Protein AF-D5GEI7-F1 (afdb_monomer)

Radius of gyration: 31.56 Å; Cα contacts (8 Å, |Δi|>4): 203; chains: 1; bounding box: 83×58×101 Å

InterPro domains:
  IPR019383 Golgin subfamily A member 7/ERF4 [PF10256] (78-194)
  IPR051371 Ras-specific palmitoyltransferase complex [PTHR13254] (18-196)

Organism: Tuber melanosporum (strain Mel28) (NCBI:txid656061)

Foldseek 3Di:
DDDDDDDDDDDDDDDDDDDDDDDDDDDDPPDDDDDDDPPDDPPPPPPPPPPLDPPDQQRFDFDPLDDPPDPSRVQKTKGWFAFDCVPPNVQWTATDLDDDPVCVQFDPSVRSNVLRVVLRVLRCVLRDPPPVQNVVVVVCCVVVVNPVCVVDPGPSSVSLVVNQVVLVVVQVVSLVVVGQWHWARCVVVVSRIIMIMRGPDSVCSVVVCCSRPPPDDDPDDDDD

Secondary structure (DSSP, 8-state):
-------------------------------PPP----TT-------S-----TTSTT--EE-TTS-TTSHHHHH-EEEEEPB-HHHHTTSS--B--PPPGGGTTTS-HHHHHHHHHHHHHHHHHHS-TT-HHHHHHHHHHHHTTTHHHHHS--HHHHHHHHHHHHHHHHHHHHHHTT-SEEEPPGGGGTTS-EEEEE-S-HHHHHHHHHHHH-SSPPS-PPP-

Structure (mmCIF, N/CA/C/O backbone):
data_AF-D5GEI7-F1
#
_entry.id   AF-D5GEI7-F1
#
loop_
_atom_site.group_PDB
_atom_site.id
_atom_site.type_symbol
_atom_site.label_atom_id
_atom_site.label_alt_id
_atom_site.label_comp_id
_atom_site.label_asym_id
_atom_site.label_entity_id
_atom_site.label_seq_id
_atom_site.pdbx_PDB_ins_code
_atom_site.Cartn_x
_atom_site.Cartn_y
_atom_site.Cartn_z
_atom_site.occupancy
_atom_site.B_iso_or_equiv
_atom_site.auth_seq_id
_atom_site.auth_comp_id
_atom_site.auth_asym_id
_atom_site.auth_atom_id
_atom_site.pdbx_PDB_model_num
ATOM 1 N N . MET A 1 1 ? -43.645 -33.932 -77.155 1.00 39.75 1 MET A N 1
ATOM 2 C CA . MET A 1 1 ? -44.011 -35.349 -76.915 1.00 39.75 1 MET A CA 1
ATOM 3 C C . MET A 1 1 ? -43.932 -35.639 -75.417 1.00 39.75 1 MET A C 1
ATOM 5 O O . MET A 1 1 ? -43.146 -34.977 -74.762 1.00 39.75 1 MET A O 1
ATOM 9 N N . ARG A 1 2 ? -44.775 -36.567 -74.926 1.00 41.19 2 ARG A N 1
ATOM 10 C CA . ARG A 1 2 ? -44.817 -37.278 -73.616 1.00 41.19 2 ARG A CA 1
ATOM 11 C C . ARG A 1 2 ? -43.874 -36.788 -72.487 1.00 41.19 2 ARG A C 1
ATOM 13 O O . ARG A 1 2 ? -42.670 -36.815 -72.674 1.00 41.19 2 ARG A O 1
ATOM 20 N N . SER A 1 3 ? -44.304 -36.307 -71.312 1.00 35.34 3 SER A N 1
ATOM 21 C CA . SER A 1 3 ? -45.327 -36.742 -70.322 1.00 35.34 3 SER A CA 1
ATOM 22 C C . SER A 1 3 ? -44.881 -37.823 -69.319 1.00 35.34 3 SER A C 1
ATOM 24 O O . SER A 1 3 ? -44.915 -39.002 -69.647 1.00 35.34 3 SER A O 1
ATOM 26 N N . HIS A 1 4 ? -44.599 -37.392 -68.084 1.00 41.25 4 HIS A N 1
ATOM 27 C CA . HIS A 1 4 ? -44.675 -38.088 -66.780 1.00 41.25 4 HIS A CA 1
ATOM 28 C C . HIS A 1 4 ? -44.554 -36.972 -65.708 1.00 41.25 4 HIS A C 1
ATOM 30 O O . HIS A 1 4 ? -43.807 -36.028 -65.941 1.00 41.25 4 HIS A O 1
ATOM 36 N N . ARG A 1 5 ? -45.259 -36.873 -64.567 1.00 42.25 5 ARG A N 1
ATOM 37 C CA . ARG A 1 5 ? -46.327 -37.644 -63.884 1.00 42.25 5 ARG A CA 1
ATOM 38 C C . ARG A 1 5 ? -46.022 -39.093 -63.463 1.00 42.25 5 ARG A C 1
ATOM 40 O O . ARG A 1 5 ? -45.634 -39.883 -64.308 1.00 42.25 5 ARG A O 1
ATOM 47 N N . ALA A 1 6 ? -46.344 -39.543 -62.242 1.00 41.56 6 ALA A N 1
ATOM 48 C CA . ALA A 1 6 ? -46.639 -38.885 -60.949 1.00 41.56 6 ALA A CA 1
ATOM 49 C C . ALA A 1 6 ? -46.806 -39.970 -59.848 1.00 41.56 6 ALA A C 1
ATOM 51 O O . ALA A 1 6 ? -47.121 -41.100 -60.187 1.00 41.56 6 ALA A O 1
ATOM 52 N N . ARG A 1 7 ? -46.712 -39.568 -58.564 1.00 40.78 7 ARG A N 1
ATOM 53 C CA . ARG A 1 7 ? -47.462 -40.070 -57.375 1.00 40.78 7 ARG A CA 1
ATOM 54 C C . ARG A 1 7 ? -47.676 -41.585 -57.142 1.00 40.78 7 ARG A C 1
ATOM 56 O O . ARG A 1 7 ? -48.446 -42.195 -57.860 1.00 40.78 7 ARG A O 1
ATOM 63 N N . HIS A 1 8 ? -47.244 -42.052 -55.965 1.00 40.31 8 HIS A N 1
ATOM 64 C CA . HIS A 1 8 ? -47.897 -42.970 -54.991 1.00 40.31 8 HIS A CA 1
ATOM 65 C C . HIS A 1 8 ? -47.054 -42.853 -53.689 1.00 40.31 8 HIS A C 1
ATOM 67 O O . HIS A 1 8 ? -45.849 -42.664 -53.822 1.00 40.31 8 HIS A O 1
ATOM 73 N N . GLN A 1 9 ? -47.492 -42.932 -52.423 1.00 40.28 9 GLN A N 1
ATOM 74 C CA . GLN A 1 9 ? -48.735 -42.668 -51.649 1.00 40.28 9 GLN A CA 1
ATOM 75 C C . GLN A 1 9 ? -48.234 -42.203 -50.241 1.00 40.28 9 GLN A C 1
ATOM 77 O O . GLN A 1 9 ? -47.096 -42.506 -49.902 1.00 40.28 9 GLN A O 1
ATOM 82 N N . ALA A 1 10 ? -48.864 -41.394 -49.375 1.00 32.78 10 ALA A N 1
ATOM 83 C CA . ALA A 1 10 ? -50.250 -41.035 -49.033 1.00 32.78 10 ALA A CA 1
ATOM 84 C C . ALA A 1 10 ? -51.060 -42.082 -48.217 1.00 32.78 10 ALA A C 1
ATOM 86 O O . ALA A 1 10 ? -51.604 -43.015 -48.799 1.00 32.78 10 ALA A O 1
ATOM 87 N N . LEU A 1 11 ? -51.231 -41.771 -46.912 1.00 33.81 11 LEU A N 1
ATOM 88 C CA . LEU A 1 11 ? -52.290 -42.178 -45.950 1.00 33.81 11 LEU A CA 1
ATOM 89 C C . LEU A 1 11 ? -52.220 -43.542 -45.214 1.00 33.81 11 LEU A C 1
ATOM 91 O O . LEU A 1 11 ? -52.608 -44.558 -45.772 1.00 33.81 11 LEU A O 1
ATOM 95 N N . GLN A 1 12 ? -51.905 -43.498 -43.905 1.00 38.53 12 GLN A N 1
ATOM 96 C CA . GLN A 1 12 ? -52.670 -44.064 -42.757 1.00 38.53 12 GLN A CA 1
ATOM 97 C C . GLN A 1 12 ? -51.952 -43.574 -41.463 1.00 38.53 12 GLN A C 1
ATOM 99 O O . GLN A 1 12 ? -50.766 -43.835 -41.309 1.00 38.53 12 GLN A O 1
ATOM 104 N N . GLN A 1 13 ? -52.435 -42.622 -40.652 1.00 30.91 13 GLN A N 1
ATOM 105 C CA . GLN A 1 13 ? -53.553 -42.633 -39.686 1.00 30.91 13 GLN A CA 1
ATOM 106 C C . GLN A 1 13 ? -53.485 -43.689 -38.563 1.00 30.91 13 GLN A C 1
ATOM 108 O O . GLN A 1 13 ? -53.578 -44.878 -38.836 1.00 30.91 13 GLN A O 1
ATOM 113 N N . GLY A 1 14 ? -53.493 -43.194 -37.312 1.00 28.52 14 GLY A N 1
ATOM 114 C CA . GLY A 1 14 ? -54.004 -43.878 -36.111 1.00 28.52 14 GLY A CA 1
ATOM 115 C C . GLY A 1 14 ? -52.995 -44.689 -35.287 1.00 28.52 14 GLY A C 1
ATOM 116 O O . GLY A 1 14 ? -52.558 -45.744 -35.725 1.00 28.52 14 GLY A O 1
ATOM 117 N N . GLN A 1 15 ? -52.669 -44.240 -34.065 1.00 32.50 15 GLN A N 1
ATOM 118 C CA . GLN A 1 15 ? -53.312 -44.710 -32.816 1.00 32.50 15 GLN A CA 1
ATOM 119 C C . GLN A 1 15 ? -52.491 -44.279 -31.573 1.00 32.50 15 GLN A C 1
ATOM 121 O O . GLN A 1 15 ? -51.315 -44.611 -31.457 1.00 32.50 15 GLN A O 1
ATOM 126 N N . GLN A 1 16 ? -53.107 -43.567 -30.619 1.00 34.66 16 GLN A N 1
ATOM 127 C CA . GLN A 1 16 ? -52.598 -43.480 -29.236 1.00 34.66 16 GLN A CA 1
ATOM 128 C C . GLN A 1 16 ? -53.000 -44.745 -28.461 1.00 34.66 16 GLN A C 1
ATOM 130 O O . GLN A 1 16 ? -54.036 -45.341 -28.760 1.00 34.66 16 GLN A O 1
ATOM 135 N N . PRO A 1 17 ? -52.251 -45.110 -27.413 1.00 42.50 17 PRO A N 1
ATOM 136 C CA . PRO A 1 17 ? -52.932 -45.192 -26.119 1.00 42.50 17 PRO A CA 1
ATOM 137 C C . PRO A 1 17 ? -52.178 -44.486 -24.980 1.00 42.50 17 PRO A C 1
ATOM 139 O O . PRO A 1 17 ? -51.065 -43.988 -25.138 1.00 42.50 17 PRO A O 1
ATOM 142 N N . GLU A 1 18 ? -52.860 -44.391 -23.843 1.00 34.41 18 GLU A N 1
ATOM 143 C CA . GLU A 1 18 ? -52.541 -43.520 -22.709 1.00 34.41 18 GLU A CA 1
ATOM 144 C C . GLU A 1 18 ? -51.579 -44.139 -21.677 1.00 34.41 18 GLU A C 1
ATOM 146 O O . GLU A 1 18 ? -51.376 -45.352 -21.642 1.00 34.41 18 GLU A O 1
ATOM 151 N N . GLY A 1 19 ? -51.111 -43.305 -20.737 1.00 32.34 19 GLY A N 1
ATOM 152 C CA . GLY A 1 19 ? -50.840 -43.752 -19.364 1.00 32.34 19 GLY A CA 1
ATOM 153 C 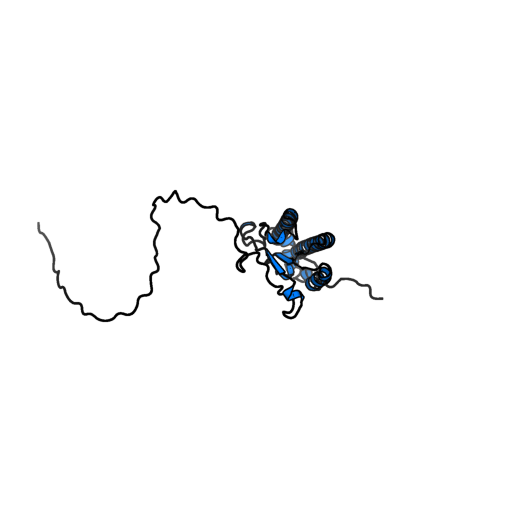C . GLY A 1 19 ? -49.480 -43.367 -18.776 1.00 32.34 19 GLY A C 1
ATOM 154 O O . GLY A 1 19 ? -48.503 -44.084 -18.958 1.00 32.34 19 GLY A O 1
ATOM 155 N N . GLY A 1 20 ? -49.443 -42.303 -17.960 1.00 31.67 20 GLY A N 1
ATOM 156 C CA . GLY A 1 20 ? -48.358 -42.088 -16.987 1.00 31.67 20 GLY A CA 1
ATOM 157 C C . GLY A 1 20 ? -47.873 -40.644 -16.822 1.00 31.67 20 GLY A C 1
ATOM 158 O O . GLY A 1 20 ? -46.926 -40.226 -17.479 1.00 31.67 20 GLY A O 1
ATOM 159 N N . MET A 1 21 ? -48.443 -39.901 -15.865 1.00 42.84 21 MET A N 1
ATOM 160 C CA . MET A 1 21 ? -47.738 -38.753 -15.269 1.00 42.84 21 MET A CA 1
ATOM 161 C C . MET A 1 21 ? -46.586 -39.257 -14.382 1.00 42.84 21 MET A C 1
ATOM 163 O O . MET A 1 21 ? -46.736 -40.281 -13.712 1.00 42.84 21 MET A O 1
ATOM 167 N N . PRO A 1 22 ? -45.490 -38.488 -14.262 1.00 46.88 22 PRO A N 1
ATOM 168 C CA . PRO A 1 22 ? -45.379 -37.732 -13.013 1.00 46.88 22 PRO A CA 1
ATOM 169 C C . PRO A 1 22 ? -44.850 -36.290 -13.144 1.00 46.88 22 PRO A C 1
ATOM 171 O O . PRO A 1 22 ? -43.839 -36.018 -13.779 1.00 46.88 22 PRO A O 1
ATOM 174 N N . ARG A 1 23 ? -45.508 -35.404 -12.385 1.00 41.06 23 ARG A N 1
ATOM 175 C CA . ARG A 1 23 ? -44.958 -34.245 -11.648 1.00 41.06 23 ARG A CA 1
ATOM 176 C C . ARG A 1 23 ? -44.019 -33.268 -12.382 1.00 41.06 23 ARG A C 1
ATOM 178 O O . ARG A 1 23 ? -42.799 -33.364 -12.343 1.00 41.06 23 ARG A O 1
ATOM 185 N N . SER A 1 24 ? -44.661 -32.205 -12.859 1.00 42.22 24 SER A N 1
ATOM 186 C CA . SER A 1 24 ? -44.190 -30.813 -12.917 1.00 42.22 24 SER A CA 1
ATOM 187 C C . SER A 1 24 ? -42.987 -30.418 -12.035 1.00 42.22 24 SER A C 1
ATOM 189 O O . SER A 1 24 ? -43.061 -30.493 -10.807 1.00 42.22 24 SER A O 1
ATOM 191 N N . VAL A 1 25 ? -41.989 -29.786 -12.662 1.00 48.59 25 VAL A N 1
ATOM 192 C CA . VAL A 1 25 ? -41.123 -28.758 -12.052 1.00 48.59 25 VAL A CA 1
ATOM 193 C C . VAL A 1 25 ? -41.094 -27.559 -13.017 1.00 48.59 25 VAL A C 1
ATOM 195 O O . VAL A 1 25 ? -40.854 -27.769 -14.209 1.00 48.59 25 VAL A O 1
ATOM 198 N N . PRO A 1 26 ? -41.391 -26.320 -12.580 1.00 44.31 26 PRO A N 1
ATOM 199 C CA . PRO A 1 26 ? -41.597 -25.215 -13.509 1.00 44.31 26 PRO A CA 1
ATOM 200 C C . PRO A 1 26 ? -40.289 -24.619 -14.060 1.00 44.31 26 PRO A C 1
ATOM 202 O O . PRO A 1 26 ? -39.530 -23.958 -13.362 1.00 44.31 26 PRO A O 1
ATOM 205 N N . ASN A 1 27 ? -40.133 -24.783 -15.373 1.00 36.56 27 ASN A N 1
ATOM 206 C CA . ASN A 1 27 ? -40.008 -23.675 -16.325 1.00 36.56 27 ASN A CA 1
ATOM 207 C C . ASN A 1 27 ? -38.776 -22.738 -16.229 1.00 36.56 27 ASN A C 1
ATOM 209 O O . ASN A 1 27 ? -38.804 -21.684 -15.594 1.00 36.56 27 ASN A O 1
ATOM 213 N N . ARG A 1 28 ? -37.739 -23.046 -17.025 1.00 41.47 28 ARG A N 1
ATOM 214 C CA . ARG A 1 28 ? -36.814 -22.025 -17.551 1.00 41.47 28 ARG A CA 1
ATOM 215 C C . ARG A 1 28 ? -37.539 -21.209 -18.628 1.00 41.47 28 ARG A C 1
ATOM 217 O O . ARG A 1 28 ? -37.548 -21.612 -19.790 1.00 41.47 28 ARG A O 1
ATOM 224 N N . HIS A 1 29 ? -38.061 -20.036 -18.277 1.00 41.41 29 HIS A N 1
ATOM 225 C CA . HIS A 1 29 ? -38.441 -19.053 -19.292 1.00 41.41 29 HIS A CA 1
ATOM 226 C C . HIS A 1 29 ? -37.195 -18.396 -19.895 1.00 41.41 29 HIS A C 1
ATOM 228 O O . HIS A 1 29 ? -36.718 -17.359 -19.441 1.00 41.41 29 HIS A O 1
ATOM 234 N N . SER A 1 30 ? -36.688 -18.998 -20.968 1.00 49.12 30 SER A N 1
ATOM 235 C CA . SER A 1 30 ? -35.980 -18.250 -22.002 1.00 49.12 30 SER A CA 1
ATOM 236 C C . SER A 1 30 ? -37.008 -17.389 -22.737 1.00 49.12 30 SER A C 1
ATOM 238 O O . SER A 1 30 ? -37.838 -17.914 -23.476 1.00 49.12 30 SER A O 1
ATOM 240 N N . GLY A 1 31 ? -36.973 -16.078 -22.517 1.00 36.47 31 GLY A N 1
ATOM 241 C CA . GLY A 1 31 ? -37.806 -15.108 -23.221 1.00 36.47 31 GLY A CA 1
ATOM 242 C C . GLY A 1 31 ? -37.007 -13.842 -23.486 1.00 36.47 31 GLY A C 1
ATOM 243 O O . GLY A 1 31 ? -36.503 -13.230 -22.547 1.00 36.47 31 GLY A O 1
ATOM 244 N N . LEU A 1 32 ? -36.878 -13.460 -24.758 1.00 44.09 32 LEU A N 1
ATOM 245 C CA . LEU A 1 32 ? -36.462 -12.102 -25.099 1.00 44.09 32 LEU A CA 1
ATOM 246 C C . LEU A 1 32 ? -37.582 -11.149 -24.648 1.00 44.09 32 LEU A C 1
ATOM 248 O O . LEU A 1 32 ? -38.746 -11.448 -24.931 1.00 44.09 32 LEU A O 1
ATOM 252 N N . PRO A 1 33 ? -37.281 -10.013 -23.997 1.00 43.25 33 PRO A N 1
ATOM 253 C CA . PRO A 1 33 ? -38.282 -8.977 -23.813 1.00 43.25 33 PRO A CA 1
ATOM 254 C C . PRO A 1 33 ? -38.619 -8.370 -25.179 1.00 43.25 33 PRO A C 1
ATOM 256 O O . PRO A 1 33 ? -37.730 -8.022 -25.960 1.00 43.25 33 PRO A O 1
ATOM 259 N N . ALA A 1 34 ? -39.913 -8.266 -25.474 1.00 38.53 34 ALA A N 1
ATOM 260 C CA . ALA A 1 34 ? -40.387 -7.501 -26.615 1.00 38.53 34 ALA A CA 1
ATOM 261 C C . ALA A 1 34 ? -40.104 -6.008 -26.393 1.00 38.53 34 ALA A C 1
ATOM 263 O O . ALA A 1 34 ? -40.141 -5.525 -25.262 1.00 38.53 34 ALA A O 1
ATOM 264 N N . ILE A 1 35 ? -39.857 -5.278 -27.481 1.00 47.34 35 ILE A N 1
ATOM 265 C CA . ILE A 1 35 ? -39.828 -3.814 -27.456 1.00 47.34 35 ILE A CA 1
ATOM 266 C C . ILE A 1 35 ? -41.267 -3.348 -27.205 1.00 47.34 35 ILE A C 1
ATOM 268 O O . ILE A 1 35 ? -42.145 -3.600 -28.029 1.00 47.34 35 ILE A O 1
ATOM 272 N N . GLY A 1 36 ? -41.499 -2.725 -26.052 1.00 38.12 36 GLY A N 1
ATOM 273 C CA . GLY A 1 36 ? -42.793 -2.207 -25.620 1.00 38.12 36 GLY A CA 1
ATOM 274 C C . GLY A 1 36 ? -42.591 -1.166 -24.523 1.00 38.12 36 GLY A C 1
ATOM 275 O O . GLY A 1 36 ? -41.766 -1.354 -23.629 1.00 38.12 36 GLY A O 1
ATOM 276 N N . ASP A 1 37 ? -43.290 -0.046 -24.651 1.00 47.62 37 ASP A N 1
ATOM 277 C CA . ASP A 1 37 ? -43.003 1.193 -23.932 1.00 47.62 37 ASP A CA 1
ATOM 278 C C . ASP A 1 37 ? -43.500 1.153 -22.473 1.00 47.62 37 ASP A C 1
ATOM 280 O O . ASP A 1 37 ? -44.698 1.039 -22.228 1.00 47.62 37 ASP A O 1
ATOM 284 N N . GLU A 1 38 ? -42.594 1.305 -21.498 1.00 46.06 38 GLU A N 1
ATOM 285 C CA . GLU A 1 38 ? -42.928 1.439 -20.063 1.00 46.06 38 GLU A CA 1
ATOM 286 C C . GLU A 1 38 ? -42.263 2.689 -19.435 1.00 46.06 38 GLU A C 1
ATOM 288 O O . GLU A 1 38 ? -41.785 2.706 -18.298 1.00 46.06 38 GLU A O 1
ATOM 293 N N . GLU A 1 39 ? -42.241 3.778 -20.205 1.00 49.09 39 GLU A N 1
ATOM 294 C CA . GLU A 1 39 ? -41.809 5.114 -19.782 1.00 49.09 39 GLU A CA 1
ATOM 295 C C . GLU A 1 39 ? -42.907 5.788 -18.933 1.00 49.09 39 GLU A C 1
ATOM 297 O O . GLU A 1 39 ? -43.666 6.609 -19.444 1.00 49.09 39 GLU A O 1
ATOM 302 N N . SER A 1 40 ? -43.071 5.394 -17.659 1.00 46.62 40 SER A N 1
ATOM 303 C CA . SER A 1 40 ? -43.671 6.237 -16.586 1.00 46.62 40 SER A CA 1
ATOM 304 C C . SER A 1 40 ? -43.874 5.531 -15.232 1.00 46.62 40 SER A C 1
ATOM 306 O O . SER A 1 40 ? -44.891 5.716 -14.558 1.00 46.62 40 SER A O 1
ATOM 308 N N . ARG A 1 41 ? -42.876 4.793 -14.730 1.00 39.25 41 ARG A N 1
ATOM 309 C CA . ARG A 1 41 ? -42.790 4.567 -13.276 1.00 39.25 41 ARG A CA 1
ATOM 310 C C . ARG A 1 41 ? -41.909 5.655 -12.665 1.00 39.25 41 ARG A C 1
ATOM 312 O O . ARG A 1 41 ? -40.737 5.715 -13.034 1.00 39.25 41 ARG A O 1
ATOM 319 N N . PRO A 1 42 ? -42.401 6.478 -11.716 1.00 37.97 42 PRO A N 1
ATOM 320 C CA . PRO A 1 42 ? -41.521 7.315 -10.920 1.00 37.97 42 PRO A CA 1
ATOM 321 C C . PRO A 1 42 ? -40.503 6.403 -10.245 1.00 37.97 42 PRO A C 1
ATOM 323 O O . PRO A 1 42 ? -40.857 5.583 -9.392 1.00 37.97 42 PRO A O 1
ATOM 326 N N . GLN A 1 43 ? -39.243 6.515 -10.656 1.00 42.97 43 GLN A N 1
ATOM 327 C CA . GLN A 1 43 ? -38.144 5.943 -9.903 1.00 42.97 43 GLN A CA 1
ATOM 328 C C . GLN A 1 43 ? -38.057 6.761 -8.619 1.00 42.97 43 GLN A C 1
ATOM 330 O O . GLN A 1 43 ? -37.378 7.785 -8.569 1.00 42.97 43 GLN A O 1
ATOM 335 N N . THR A 1 44 ? -38.786 6.332 -7.583 1.00 38.09 44 THR A N 1
ATOM 336 C CA . THR A 1 44 ? -38.480 6.733 -6.212 1.00 38.09 44 THR A CA 1
ATOM 337 C C . THR A 1 44 ? -36.979 6.527 -6.062 1.00 38.09 44 THR A C 1
ATOM 339 O O . THR A 1 44 ? -36.540 5.386 -6.260 1.00 38.09 44 THR A O 1
ATOM 342 N N . PRO A 1 45 ? -36.182 7.578 -5.790 1.00 38.56 45 PRO A N 1
ATOM 343 C CA . PRO A 1 45 ? -34.754 7.407 -5.622 1.00 38.56 45 PRO A CA 1
ATOM 344 C C . PRO A 1 45 ? -34.599 6.436 -4.464 1.00 38.56 45 PRO A C 1
ATOM 346 O O . PRO A 1 45 ? -34.930 6.758 -3.323 1.00 38.56 45 PRO A O 1
ATOM 349 N N . THR A 1 46 ? -34.192 5.208 -4.786 1.00 39.81 46 THR A N 1
ATOM 350 C CA . THR A 1 46 ? -33.891 4.203 -3.778 1.00 39.81 46 THR A CA 1
ATOM 351 C C . THR A 1 46 ? -32.620 4.707 -3.137 1.00 39.81 46 THR A C 1
ATOM 353 O O . THR A 1 46 ? -31.527 4.544 -3.679 1.00 39.81 46 THR A O 1
ATOM 356 N N . SER A 1 47 ? -32.814 5.452 -2.050 1.00 41.44 47 SER A N 1
ATOM 357 C CA . SER A 1 47 ? -31.764 6.037 -1.241 1.00 41.44 47 SER A CA 1
ATOM 358 C C . SER A 1 47 ? -30.707 4.975 -0.997 1.00 41.44 47 SER A C 1
ATOM 360 O O . SER A 1 47 ? -31.047 3.835 -0.679 1.00 41.44 47 SER A O 1
ATOM 362 N N . ALA A 1 48 ? -29.435 5.348 -1.133 1.00 46.12 48 ALA A N 1
ATOM 363 C CA . ALA A 1 48 ? -28.290 4.448 -1.008 1.00 46.12 48 ALA A CA 1
ATOM 364 C C . ALA A 1 48 ? -28.060 3.922 0.428 1.00 46.12 48 ALA A C 1
ATOM 366 O O . ALA A 1 48 ? -26.958 3.525 0.787 1.00 46.12 48 ALA A O 1
ATOM 367 N N . THR A 1 49 ? -29.121 3.840 1.234 1.00 46.62 49 THR A N 1
ATOM 368 C CA . THR A 1 49 ? -29.230 3.030 2.444 1.00 46.62 49 THR A CA 1
ATOM 369 C C . THR A 1 49 ? -29.246 1.542 2.074 1.00 46.62 49 THR A C 1
ATOM 371 O O . THR A 1 49 ? -30.202 0.822 2.363 1.00 46.62 49 THR A O 1
ATOM 374 N N . SER A 1 50 ? -28.181 1.069 1.419 1.00 55.62 50 SER A N 1
ATOM 375 C CA . SER A 1 50 ? -27.832 -0.346 1.464 1.00 55.62 50 SER A CA 1
ATOM 376 C C . SER A 1 50 ? -27.575 -0.668 2.927 1.00 55.62 50 SER A C 1
ATOM 378 O O . SER A 1 50 ? -26.595 -0.193 3.502 1.00 55.62 50 SER A O 1
ATOM 380 N N . GLU A 1 51 ? -28.446 -1.472 3.535 1.00 61.16 51 GLU A N 1
ATOM 381 C CA . GLU A 1 51 ? -28.160 -2.059 4.840 1.00 61.16 51 GLU A CA 1
ATOM 382 C C . GLU A 1 51 ? -26.750 -2.664 4.817 1.00 61.16 51 GLU A C 1
ATOM 384 O O . GLU A 1 51 ? -26.354 -3.319 3.844 1.00 61.16 51 GLU A O 1
ATOM 389 N N . TRP A 1 52 ? -25.982 -2.428 5.883 1.00 66.50 52 TRP A N 1
ATOM 390 C CA . TRP A 1 52 ? -24.628 -2.958 6.048 1.00 66.50 52 TRP A CA 1
ATOM 391 C C . TRP A 1 52 ? -24.681 -4.477 6.284 1.00 66.50 52 TRP A C 1
ATOM 393 O O . TRP A 1 52 ? -24.509 -4.983 7.389 1.00 66.50 52 TRP A O 1
ATOM 403 N N . ASN A 1 53 ? -24.955 -5.210 5.210 1.00 75.25 53 ASN A N 1
ATOM 404 C CA . ASN A 1 53 ? -25.021 -6.661 5.125 1.00 75.25 53 ASN A CA 1
ATOM 405 C C . ASN A 1 53 ? -23.590 -7.247 5.063 1.00 75.25 53 ASN A C 1
ATOM 407 O O . ASN A 1 53 ? -22.738 -6.664 4.389 1.00 75.25 53 ASN A O 1
ATOM 411 N N . PRO A 1 54 ? -23.304 -8.413 5.678 1.00 77.50 54 PRO A N 1
ATOM 412 C CA . PRO A 1 54 ? -22.081 -9.196 5.454 1.00 77.50 54 PRO A CA 1
ATOM 413 C C . PRO A 1 54 ? -21.639 -9.398 3.991 1.00 77.50 54 PRO A C 1
ATOM 415 O O . PRO A 1 54 ? -20.463 -9.666 3.753 1.00 77.50 54 PRO A O 1
ATOM 418 N N . SER A 1 55 ? -22.551 -9.284 3.019 1.00 77.19 55 SER A N 1
ATOM 419 C CA . SER A 1 55 ? -22.262 -9.304 1.576 1.00 77.19 55 SER A CA 1
ATOM 420 C C . SER A 1 55 ? -21.677 -7.995 1.019 1.00 77.19 55 SER A C 1
ATOM 422 O O . SER A 1 55 ? -21.215 -7.983 -0.121 1.00 77.19 55 SER A O 1
ATOM 424 N N . HIS A 1 56 ? -21.697 -6.893 1.776 1.00 78.25 56 HIS A N 1
ATOM 425 C CA . HIS A 1 56 ? -21.154 -5.607 1.339 1.00 78.25 56 HIS A CA 1
ATOM 426 C C . HIS A 1 56 ? -19.616 -5.683 1.216 1.00 78.25 56 HIS A C 1
ATOM 428 O O . HIS A 1 56 ? -18.965 -6.140 2.159 1.00 78.25 56 HIS A O 1
ATOM 434 N N . PRO A 1 57 ? -18.992 -5.212 0.114 1.00 74.31 57 PRO A N 1
ATOM 435 C CA . PRO A 1 57 ? -17.553 -5.384 -0.118 1.00 74.31 57 PRO A CA 1
ATOM 436 C C . PRO A 1 57 ? -16.645 -4.846 0.994 1.00 74.31 57 PRO A C 1
ATOM 438 O O . PRO A 1 57 ? -15.583 -5.411 1.248 1.00 74.31 57 P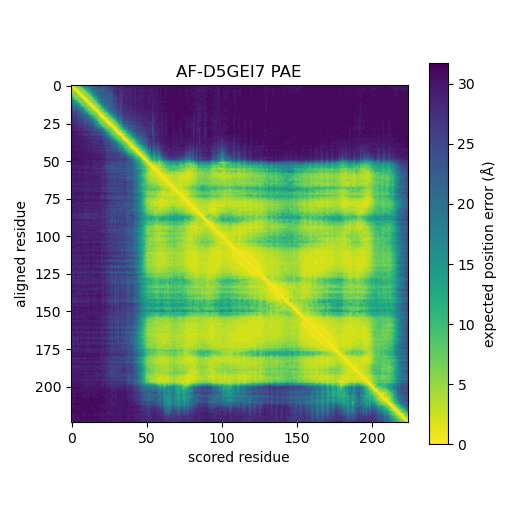RO A O 1
ATOM 441 N N . CYS A 1 58 ? -17.082 -3.778 1.666 1.00 78.62 58 CYS A N 1
ATOM 442 C CA . CYS A 1 58 ? -16.335 -3.116 2.733 1.00 78.62 58 CYS A CA 1
ATOM 443 C C . CYS A 1 58 ? -16.787 -3.539 4.146 1.00 78.62 58 CYS A C 1
ATOM 445 O O . CYS A 1 58 ? -16.395 -2.885 5.111 1.00 78.62 58 CYS A O 1
ATOM 447 N N . PHE A 1 59 ? -17.616 -4.587 4.294 1.00 86.12 59 PHE A N 1
ATOM 448 C CA . PHE A 1 59 ? -18.184 -5.016 5.583 1.00 86.12 59 PHE A CA 1
ATOM 449 C C . PHE A 1 59 ? -17.105 -5.226 6.676 1.00 86.12 59 PHE A C 1
ATOM 451 O O . PHE A 1 59 ? -16.057 -5.814 6.390 1.00 86.12 59 PHE A O 1
ATOM 458 N N . PRO A 1 60 ? -17.315 -4.801 7.943 1.00 86.69 60 PRO A N 1
ATOM 459 C CA . PRO A 1 60 ? -16.295 -4.904 8.981 1.00 86.69 60 PRO A CA 1
ATOM 460 C C . PRO A 1 60 ? -16.274 -6.328 9.543 1.00 86.69 60 PRO A C 1
ATOM 462 O O . PRO A 1 60 ? -17.045 -6.701 10.429 1.00 86.69 60 PRO A O 1
ATOM 465 N N . HIS A 1 61 ? -15.367 -7.152 9.032 1.00 87.50 61 HIS A N 1
ATOM 466 C CA . HIS A 1 61 ? -15.216 -8.533 9.483 1.00 87.50 61 HIS A CA 1
ATOM 467 C C . HIS A 1 61 ? -14.482 -8.608 10.835 1.00 87.50 61 HIS A C 1
ATOM 469 O O . HIS A 1 61 ? -13.751 -7.692 11.217 1.00 87.50 61 HIS A O 1
ATOM 475 N N . ARG A 1 62 ? -14.625 -9.722 11.567 1.00 87.12 62 ARG A N 1
ATOM 476 C CA . ARG A 1 62 ? -13.777 -9.999 12.744 1.00 87.12 62 ARG A CA 1
ATOM 477 C C . ARG A 1 62 ? -12.316 -10.179 12.325 1.00 87.12 62 ARG A C 1
ATOM 479 O O . ARG A 1 62 ? -12.037 -10.624 11.210 1.00 87.12 62 ARG A O 1
ATOM 486 N N . ASN A 1 63 ? -11.390 -9.848 13.220 1.00 85.50 63 ASN A N 1
ATOM 487 C CA . ASN A 1 63 ? -9.955 -9.934 12.958 1.00 85.50 63 ASN A CA 1
ATOM 488 C C . ASN A 1 63 ? -9.489 -11.404 12.812 1.00 85.50 63 ASN A C 1
ATOM 490 O O . ASN A 1 63 ? -9.530 -12.136 13.795 1.00 85.50 63 ASN A O 1
ATOM 494 N N . PRO A 1 64 ? -9.019 -11.858 11.630 1.00 83.50 64 PRO A N 1
ATOM 495 C CA . PRO A 1 64 ? -8.594 -13.244 11.426 1.00 83.50 64 PRO A CA 1
ATOM 496 C C . PRO A 1 64 ? -7.157 -13.519 11.901 1.00 83.50 64 PRO A C 1
ATOM 498 O O . PRO A 1 64 ? -6.707 -14.657 11.836 1.00 83.50 64 PRO A O 1
ATOM 501 N N . TYR A 1 65 ? -6.410 -12.492 12.320 1.00 80.31 65 TYR A N 1
ATOM 502 C CA . TYR A 1 65 ? -4.994 -12.603 12.689 1.00 80.31 65 TYR A CA 1
ATOM 503 C C . TYR A 1 65 ? -4.761 -12.817 14.190 1.00 80.31 65 TYR A C 1
ATOM 505 O O . TYR A 1 65 ? -3.612 -12.860 14.623 1.00 80.31 65 TYR A O 1
ATOM 513 N N . VAL A 1 66 ? -5.831 -12.919 14.979 1.00 81.88 66 VAL A N 1
ATOM 514 C CA . VAL A 1 66 ? -5.791 -13.117 16.432 1.00 81.88 66 VAL A CA 1
ATOM 515 C C . VAL A 1 66 ? -6.604 -14.361 16.813 1.00 81.88 66 VAL A C 1
ATOM 517 O O . VAL A 1 66 ? -7.613 -14.639 16.160 1.00 81.88 66 VAL A O 1
ATOM 520 N N . PRO A 1 67 ? -6.203 -15.117 17.852 1.00 84.31 67 PRO A N 1
ATOM 521 C CA . PRO A 1 67 ? -6.972 -16.259 18.342 1.00 84.31 67 PRO A CA 1
ATOM 522 C C . PRO A 1 67 ? -8.410 -15.884 18.721 1.00 84.31 67 PRO A C 1
ATOM 524 O O . PRO A 1 67 ? -8.651 -14.809 19.274 1.00 84.31 67 PRO A O 1
ATOM 527 N N . THR A 1 68 ? -9.363 -16.783 18.471 1.00 86.12 68 THR A N 1
ATOM 528 C CA . THR A 1 68 ? -10.804 -16.554 18.700 1.00 86.12 68 THR A CA 1
ATOM 529 C C . THR A 1 68 ? -11.177 -16.326 20.165 1.00 86.12 68 THR A C 1
ATOM 531 O O . THR A 1 68 ? -12.205 -15.718 20.438 1.00 86.12 68 THR A O 1
ATOM 534 N N . ASN A 1 69 ? -10.341 -16.783 21.100 1.00 84.75 69 ASN A N 1
ATOM 535 C CA . ASN A 1 69 ? -10.470 -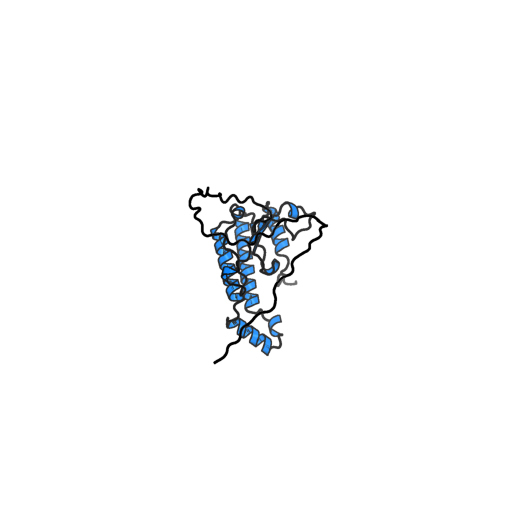16.573 22.544 1.00 84.75 69 ASN A CA 1
ATOM 536 C C . ASN A 1 69 ? -9.805 -15.275 23.046 1.00 84.75 69 ASN A C 1
ATOM 538 O O . ASN A 1 69 ? -9.787 -15.031 24.251 1.00 84.75 69 ASN A O 1
ATOM 542 N N . SER A 1 70 ? -9.213 -14.463 22.165 1.00 82.94 70 SER A N 1
ATOM 543 C CA . SER A 1 70 ? -8.571 -13.205 22.556 1.00 82.94 70 SER A CA 1
ATOM 544 C C . SER A 1 70 ? -9.575 -12.042 22.592 1.00 82.94 70 SER A C 1
ATOM 546 O O . SER A 1 70 ? -10.418 -11.938 21.698 1.00 82.94 70 SER A O 1
ATOM 548 N N . PRO A 1 71 ? -9.453 -11.083 23.532 1.00 82.06 71 PRO A N 1
ATOM 549 C CA . PRO A 1 71 ? -10.315 -9.895 23.553 1.00 82.06 71 PRO A CA 1
ATOM 550 C C . PRO A 1 71 ? -10.141 -9.019 22.298 1.00 82.06 71 PRO A C 1
ATOM 552 O O . PRO A 1 71 ? -11.028 -8.242 21.940 1.00 82.06 71 PRO A O 1
ATOM 555 N N . LEU A 1 72 ? -9.019 -9.165 21.582 1.00 77.19 72 LEU A N 1
ATOM 556 C CA . LEU A 1 72 ? -8.765 -8.497 20.304 1.00 77.19 72 LEU A CA 1
ATOM 557 C C . LEU A 1 72 ? -9.678 -9.010 19.180 1.00 77.19 72 LEU A C 1
ATOM 559 O O . LEU A 1 72 ? -10.011 -8.241 18.280 1.00 77.19 72 LEU A O 1
ATOM 563 N N . TYR A 1 73 ? -10.113 -10.272 19.236 1.00 81.12 73 TYR A N 1
ATOM 564 C CA . TYR A 1 73 ? -11.002 -10.876 18.239 1.00 81.12 73 TYR A CA 1
ATOM 565 C C . TYR A 1 73 ? -12.405 -10.252 18.254 1.00 81.12 73 TYR A C 1
ATOM 567 O O . TYR A 1 73 ? -13.008 -10.019 17.203 1.00 81.12 73 TYR A O 1
ATOM 575 N N . GLU A 1 74 ? -12.909 -9.944 19.450 1.00 82.25 74 GLU A N 1
ATOM 576 C CA . GLU A 1 74 ? -14.231 -9.345 19.646 1.00 82.25 74 GLU A CA 1
ATOM 577 C C . GLU A 1 74 ? -14.229 -7.829 19.454 1.00 82.25 74 GLU A C 1
ATOM 579 O O . GLU A 1 74 ? -15.183 -7.289 18.889 1.00 82.25 74 GLU A O 1
ATOM 584 N N . SER A 1 75 ? -13.155 -7.150 19.862 1.00 82.00 75 SER A N 1
ATOM 585 C CA . SER A 1 75 ? -13.034 -5.686 19.812 1.00 82.00 75 SER A CA 1
ATOM 586 C C . SER A 1 75 ? -12.577 -5.143 18.454 1.00 82.00 75 SER A C 1
ATOM 588 O O . SER A 1 75 ? -13.058 -4.098 18.028 1.00 82.00 75 SER A O 1
ATOM 590 N N . THR A 1 76 ? -11.688 -5.843 17.741 1.00 86.12 76 THR A N 1
ATOM 591 C CA . THR A 1 76 ? -11.107 -5.345 16.482 1.00 86.12 76 THR A CA 1
ATOM 592 C C . THR A 1 76 ? -11.993 -5.686 15.283 1.00 86.12 76 THR A C 1
ATOM 594 O O . THR A 1 76 ? -12.477 -6.817 15.152 1.00 86.12 76 THR A O 1
ATOM 597 N N . ARG A 1 77 ? -12.177 -4.743 14.352 1.00 87.50 77 ARG A N 1
ATOM 598 C CA . ARG A 1 77 ? -12.807 -5.005 13.042 1.00 87.50 77 ARG A CA 1
ATOM 599 C C . ARG A 1 77 ? -11.816 -4.816 11.902 1.00 87.50 77 ARG A C 1
ATOM 601 O O . ARG A 1 77 ? -10.854 -4.069 12.029 1.00 87.50 77 ARG A O 1
ATOM 608 N N . VAL A 1 78 ? -12.045 -5.526 10.800 1.00 88.62 78 VAL A N 1
ATOM 609 C CA . VAL A 1 78 ? -11.221 -5.482 9.589 1.00 88.62 78 VAL A CA 1
ATOM 610 C C . VAL A 1 78 ? -12.087 -5.105 8.403 1.00 88.62 78 VAL A C 1
ATOM 612 O O . VAL A 1 78 ? -12.910 -5.909 7.962 1.00 88.62 78 VAL A O 1
ATOM 615 N N . ILE A 1 79 ? -11.855 -3.915 7.862 1.00 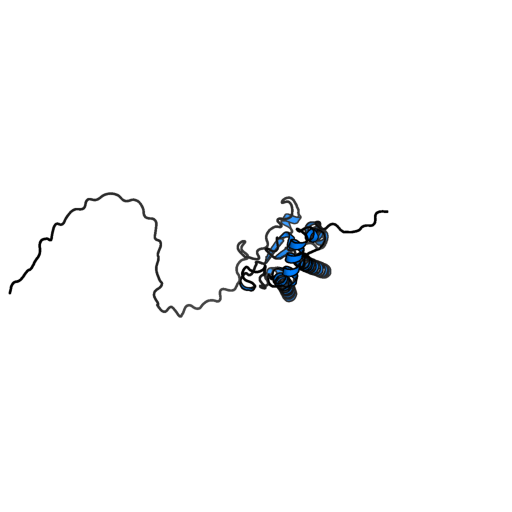90.00 79 ILE A N 1
ATOM 616 C CA . ILE A 1 79 ? -12.434 -3.482 6.589 1.00 90.00 79 ILE A CA 1
ATOM 617 C C . ILE A 1 79 ? -11.466 -3.865 5.471 1.00 90.00 79 ILE A C 1
ATOM 619 O O . ILE A 1 79 ? -10.244 -3.782 5.629 1.00 90.00 79 ILE A O 1
ATOM 623 N N . ARG A 1 80 ? -12.011 -4.321 4.343 1.00 90.31 80 ARG A N 1
ATOM 624 C CA . ARG A 1 80 ? -11.258 -4.714 3.149 1.00 90.31 80 ARG A CA 1
ATOM 625 C C . ARG A 1 80 ? -11.619 -3.762 2.016 1.00 90.31 80 ARG A C 1
ATOM 627 O O . ARG A 1 80 ? -12.797 -3.582 1.739 1.00 90.31 80 ARG A O 1
ATOM 634 N N . ILE A 1 81 ? -10.616 -3.187 1.361 1.00 90.88 81 ILE A N 1
ATOM 635 C CA . ILE A 1 81 ? -10.805 -2.462 0.103 1.00 90.88 81 ILE A CA 1
ATOM 636 C C . ILE A 1 81 ? -10.484 -3.429 -1.026 1.00 90.88 81 ILE A C 1
ATOM 638 O O . ILE A 1 81 ? -9.416 -4.049 -1.049 1.00 90.88 81 ILE A O 1
ATOM 642 N N . GLN A 1 82 ? -11.427 -3.583 -1.945 1.00 86.69 82 GLN A N 1
ATOM 643 C CA . GLN A 1 82 ? -11.294 -4.525 -3.046 1.00 86.69 82 GLN A CA 1
ATOM 644 C C . GLN A 1 82 ? -10.319 -4.012 -4.110 1.00 86.69 82 GLN A C 1
ATOM 646 O O . GLN A 1 82 ? -10.094 -2.805 -4.260 1.00 86.69 82 GLN A O 1
ATOM 651 N N . ARG A 1 83 ? -9.752 -4.953 -4.871 1.00 89.31 83 ARG A N 1
ATOM 652 C CA . ARG A 1 83 ? -9.077 -4.622 -6.124 1.00 89.31 83 ARG A CA 1
ATOM 653 C C . ARG A 1 83 ? -10.066 -4.044 -7.128 1.00 89.31 83 ARG A C 1
ATOM 655 O O . ARG A 1 83 ? -11.228 -4.445 -7.162 1.00 89.31 83 ARG A O 1
ATOM 662 N N . ASP A 1 84 ? -9.556 -3.151 -7.959 1.00 88.62 84 ASP A N 1
ATOM 663 C CA . ASP A 1 84 ? -10.248 -2.611 -9.115 1.00 88.62 84 ASP A CA 1
ATOM 664 C C . ASP A 1 84 ? -9.470 -2.995 -10.378 1.00 88.62 84 ASP A C 1
ATOM 666 O O . ASP A 1 84 ? -8.429 -2.421 -10.702 1.00 88.62 84 ASP A O 1
ATOM 670 N N . PHE A 1 85 ? -9.977 -4.014 -11.070 1.00 84.38 85 PHE A N 1
ATOM 671 C CA . PHE A 1 85 ? -9.385 -4.533 -12.302 1.00 84.38 85 PHE A CA 1
ATOM 672 C C . PHE A 1 85 ? -9.599 -3.596 -13.502 1.00 84.38 85 PHE A C 1
ATOM 674 O O . PHE A 1 85 ? -8.973 -3.796 -14.537 1.00 84.38 85 PHE A O 1
ATOM 681 N N . MET A 1 86 ? -10.437 -2.558 -13.394 1.00 85.56 86 MET A N 1
ATOM 682 C CA . MET A 1 86 ? -10.651 -1.608 -14.493 1.00 85.56 86 MET A CA 1
ATOM 683 C C . MET A 1 86 ? -9.522 -0.579 -14.610 1.00 85.56 86 MET A C 1
ATOM 685 O O . MET A 1 86 ? -9.354 0.009 -15.674 1.00 85.56 86 MET A O 1
ATOM 689 N N . ILE A 1 87 ? -8.738 -0.366 -13.544 1.00 79.81 87 ILE A N 1
ATOM 690 C CA . ILE A 1 87 ? -7.663 0.639 -13.524 1.00 79.81 87 ILE A CA 1
ATOM 691 C C . ILE A 1 87 ? -6.444 0.161 -14.328 1.00 79.81 87 ILE A C 1
ATOM 693 O O . ILE A 1 87 ? -5.973 0.878 -15.205 1.00 79.81 87 ILE A O 1
ATOM 697 N N . ASN A 1 88 ? -5.954 -1.053 -14.046 1.00 75.44 88 ASN A N 1
ATOM 698 C CA . ASN A 1 88 ? -4.724 -1.608 -14.637 1.00 75.44 88 ASN A CA 1
ATOM 699 C C . ASN A 1 88 ? -4.931 -2.977 -15.326 1.00 75.44 88 ASN A C 1
ATOM 701 O O . ASN A 1 88 ? -3.955 -3.654 -15.662 1.00 75.44 88 ASN A O 1
ATOM 705 N N . GLY A 1 89 ? -6.177 -3.423 -15.520 1.00 80.50 89 GLY A N 1
ATOM 706 C CA . GLY A 1 89 ? -6.465 -4.774 -16.003 1.00 80.50 89 GLY A CA 1
ATOM 707 C C . GLY A 1 89 ? -5.983 -5.842 -15.016 1.00 80.50 89 GLY A C 1
ATOM 708 O O . GLY A 1 89 ? -6.085 -5.685 -13.800 1.00 80.50 89 GLY A O 1
ATOM 709 N N . ASP A 1 90 ? -5.406 -6.911 -15.563 1.00 79.88 90 ASP A N 1
ATOM 710 C CA . ASP A 1 90 ? -4.710 -7.965 -14.808 1.00 79.88 90 ASP A CA 1
ATOM 711 C C . ASP A 1 90 ? -3.181 -7.731 -14.732 1.00 79.88 90 ASP A C 1
ATOM 713 O O . ASP A 1 90 ? -2.440 -8.547 -14.194 1.00 79.88 90 ASP A O 1
ATOM 717 N N . LEU A 1 91 ? -2.677 -6.610 -15.273 1.00 81.00 91 LEU A N 1
ATOM 718 C CA . LEU A 1 91 ? -1.232 -6.361 -15.398 1.00 81.00 91 LEU A CA 1
ATOM 719 C C . LEU A 1 91 ? -0.564 -6.001 -14.066 1.00 81.00 91 LEU A C 1
ATOM 721 O O . LEU A 1 91 ? 0.607 -6.307 -13.857 1.00 81.00 91 LEU A O 1
ATOM 725 N N . SER A 1 92 ? -1.278 -5.326 -13.162 1.00 85.38 92 SER A N 1
ATOM 726 C CA . SER A 1 92 ? -0.750 -4.989 -11.837 1.00 85.38 92 SER A CA 1
ATOM 727 C C . SER A 1 92 ? -1.856 -4.840 -10.787 1.00 85.38 92 SER A C 1
ATOM 729 O O . SER A 1 92 ? -2.992 -4.500 -11.128 1.00 85.38 92 SER A O 1
ATOM 731 N N . PRO A 1 93 ? -1.554 -5.059 -9.492 1.00 86.81 93 PRO A N 1
ATOM 732 C CA . PRO A 1 93 ? -2.515 -4.836 -8.418 1.00 86.81 93 PRO A CA 1
ATOM 733 C C . PRO A 1 93 ? -2.917 -3.357 -8.328 1.00 86.81 93 PRO A C 1
ATOM 735 O O . PRO A 1 93 ? -2.086 -2.504 -8.020 1.00 86.81 93 PRO A O 1
ATOM 738 N N . ALA A 1 94 ? -4.201 -3.072 -8.535 1.00 90.56 94 ALA A N 1
ATOM 739 C CA . ALA A 1 94 ? -4.808 -1.767 -8.296 1.00 90.56 94 ALA A CA 1
ATOM 740 C C . ALA A 1 94 ? -6.017 -1.911 -7.364 1.00 90.56 94 ALA A C 1
ATOM 742 O O . ALA A 1 94 ? -6.741 -2.906 -7.424 1.00 90.56 94 ALA A O 1
ATOM 743 N N . TYR A 1 95 ? -6.232 -0.927 -6.494 1.00 91.62 95 TYR A N 1
ATOM 744 C CA . TYR A 1 95 ? -7.316 -0.901 -5.511 1.00 91.62 95 TYR A CA 1
ATOM 745 C C . TYR A 1 95 ? -8.331 0.191 -5.824 1.00 91.62 95 TYR A C 1
ATOM 747 O O . TYR A 1 95 ? -7.971 1.252 -6.343 1.00 91.62 95 TYR A O 1
ATOM 755 N N . SER A 1 96 ? -9.591 -0.063 -5.471 1.00 89.12 96 SER A N 1
ATOM 756 C CA . SER A 1 96 ? -10.671 0.897 -5.679 1.00 89.12 96 SER A CA 1
ATOM 757 C C . SER A 1 96 ? -10.438 2.184 -4.885 1.00 89.12 96 SER A C 1
ATOM 759 O O . SER A 1 96 ? -10.124 2.150 -3.696 1.00 89.12 96 SER A O 1
ATOM 761 N N . ASN A 1 97 ? -10.643 3.323 -5.548 1.00 89.00 97 ASN A N 1
ATOM 762 C CA . ASN A 1 97 ? -10.608 4.648 -4.931 1.00 89.00 97 ASN A CA 1
ATOM 763 C C . ASN A 1 97 ? -11.975 5.058 -4.338 1.00 89.00 97 ASN A C 1
ATOM 765 O O . ASN A 1 97 ? -12.183 6.223 -4.009 1.00 89.00 97 ASN A O 1
ATOM 769 N N . THR A 1 98 ? -12.944 4.144 -4.248 1.00 88.00 98 THR A N 1
ATOM 770 C CA . THR A 1 98 ? -14.241 4.412 -3.614 1.00 88.00 98 THR A CA 1
ATOM 771 C C . THR A 1 98 ? -14.063 4.448 -2.100 1.00 88.00 98 THR A C 1
ATOM 773 O O . THR A 1 98 ? -13.676 3.446 -1.498 1.00 88.00 98 THR A O 1
ATOM 776 N N . PHE A 1 99 ? -14.335 5.600 -1.485 1.00 87.25 99 PHE A N 1
ATOM 777 C CA . PHE A 1 99 ? -14.257 5.756 -0.038 1.00 87.25 99 PHE A CA 1
ATOM 778 C C . PHE A 1 99 ? -15.460 5.078 0.641 1.00 87.25 99 PHE A C 1
ATOM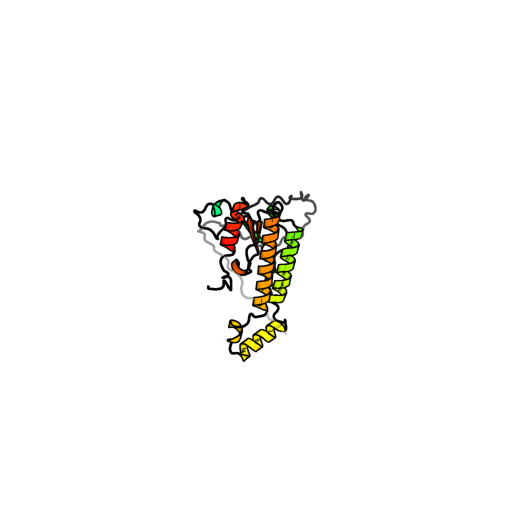 780 O O . PHE A 1 99 ? -16.598 5.367 0.275 1.00 87.25 99 PHE A O 1
ATOM 787 N N . PRO A 1 100 ? -15.249 4.162 1.602 1.00 86.31 100 PRO A N 1
ATOM 788 C CA . PRO A 1 100 ? -16.340 3.568 2.365 1.00 86.31 100 PRO A CA 1
ATOM 789 C C . PRO A 1 100 ? -16.713 4.445 3.570 1.00 86.31 100 PRO A C 1
ATOM 791 O O . PRO A 1 100 ? -15.894 4.656 4.459 1.00 86.31 100 PRO A O 1
ATOM 794 N N . GLU A 1 101 ? -17.976 4.863 3.650 1.00 85.06 101 GLU A N 1
ATOM 795 C CA . GLU A 1 101 ? -18.513 5.775 4.682 1.00 85.06 101 GLU A CA 1
ATOM 796 C C . GLU A 1 101 ? -18.171 5.364 6.129 1.00 85.06 101 GLU A C 1
ATOM 798 O O . GLU A 1 101 ? -17.873 6.202 6.971 1.00 85.06 101 GLU A O 1
ATOM 803 N N . ILE A 1 102 ? -18.096 4.063 6.429 1.00 83.69 102 ILE A N 1
ATOM 804 C CA . ILE A 1 102 ? -17.734 3.559 7.769 1.00 83.69 102 ILE A CA 1
ATOM 805 C C . ILE A 1 102 ? -16.309 3.928 8.235 1.00 83.69 102 ILE A C 1
ATOM 807 O O . ILE A 1 102 ? -15.982 3.751 9.409 1.00 83.69 102 ILE A O 1
ATOM 811 N N . LEU A 1 103 ? -15.439 4.388 7.329 1.00 85.94 103 LEU A N 1
ATOM 812 C CA . LEU A 1 103 ? -14.095 4.873 7.652 1.00 85.94 103 LEU A CA 1
ATOM 813 C C . LEU A 1 103 ? -14.053 6.380 7.956 1.00 85.94 103 LEU A C 1
ATOM 815 O O . LEU A 1 103 ? -13.057 6.821 8.524 1.00 85.94 103 LEU A O 1
ATOM 819 N N . GLU A 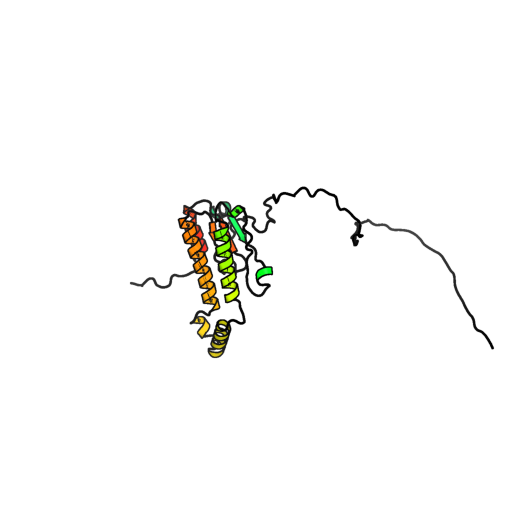1 104 ? -15.124 7.134 7.683 1.00 86.44 104 GLU A N 1
ATOM 820 C CA . GLU A 1 104 ? -15.244 8.579 7.948 1.00 86.44 104 GLU A CA 1
ATOM 821 C C . GLU A 1 104 ? -14.849 9.004 9.380 1.00 86.44 104 GLU A C 1
ATOM 823 O O . GLU A 1 104 ? -14.025 9.912 9.507 1.00 86.44 104 GLU A O 1
ATOM 828 N N . PRO A 1 105 ? -15.306 8.351 10.474 1.00 85.44 105 PRO A N 1
ATOM 829 C CA . PRO A 1 105 ? -14.918 8.754 11.832 1.00 85.44 105 PRO A CA 1
ATOM 830 C C . PRO A 1 105 ? -13.459 8.416 12.196 1.00 85.44 105 PRO A C 1
ATOM 832 O O . PRO A 1 105 ? -13.028 8.697 13.315 1.00 85.44 105 PRO A O 1
ATOM 835 N N . TYR A 1 106 ? -12.697 7.791 11.291 1.00 86.00 106 TYR A N 1
ATOM 836 C CA . TYR A 1 106 ? -11.342 7.303 11.553 1.00 86.00 106 TYR A CA 1
ATOM 837 C C . TYR A 1 106 ? -10.283 7.874 10.597 1.00 86.00 106 TYR A C 1
ATOM 839 O O . TYR A 1 106 ? -9.154 8.132 11.020 1.00 86.00 106 TYR A O 1
ATOM 847 N N . VAL A 1 107 ? -10.606 8.051 9.315 1.00 88.31 107 VAL A N 1
ATOM 848 C CA . VAL A 1 107 ? -9.684 8.502 8.263 1.00 88.31 107 VAL A CA 1
ATOM 849 C C . VAL A 1 107 ? -10.441 9.433 7.321 1.00 88.31 107 VAL A C 1
ATOM 851 O O . VAL A 1 107 ? -11.500 9.059 6.827 1.00 88.31 107 VAL A O 1
ATOM 854 N N . SER A 1 108 ? -9.893 10.618 7.029 1.00 90.88 108 SER A N 1
ATOM 855 C CA . SER A 1 108 ? -10.523 11.531 6.066 1.00 90.88 108 SER A CA 1
ATOM 856 C C . SER A 1 108 ? -10.479 10.968 4.642 1.00 90.88 108 SER A C 1
ATOM 858 O O . SER A 1 108 ? -9.552 10.236 4.266 1.00 90.88 108 SER A O 1
ATOM 860 N N . GLU A 1 109 ? -11.469 11.333 3.831 1.00 91.69 109 GLU A N 1
ATOM 861 C CA . GLU A 1 109 ? -11.583 10.863 2.452 1.00 91.69 109 GLU A CA 1
ATOM 862 C C . GLU A 1 109 ? -10.363 11.268 1.609 1.00 91.69 109 GLU A C 1
ATOM 864 O O . GLU A 1 109 ? -9.813 10.443 0.877 1.00 91.69 109 GLU A O 1
ATOM 869 N N . GLU A 1 110 ? -9.868 12.500 1.747 1.00 91.44 110 GLU A N 1
ATOM 870 C CA . GLU A 1 110 ? -8.704 12.996 1.002 1.00 91.44 110 GLU A CA 1
ATOM 871 C C . GLU A 1 110 ? -7.455 12.182 1.333 1.00 91.44 110 GLU A C 1
ATOM 873 O O . GLU A 1 110 ? -6.692 11.816 0.435 1.00 91.44 110 GLU A O 1
ATOM 878 N N . ARG A 1 111 ? -7.264 11.850 2.618 1.00 90.75 111 ARG A N 1
ATOM 879 C CA . ARG A 1 111 ? -6.146 11.025 3.080 1.00 90.75 111 ARG A CA 1
ATOM 880 C C . ARG A 1 111 ? -6.239 9.613 2.512 1.00 90.75 111 ARG A C 1
ATOM 882 O O . ARG A 1 111 ? -5.245 9.107 1.993 1.00 90.75 111 ARG A O 1
ATOM 889 N N . PHE A 1 112 ? -7.419 8.994 2.562 1.00 92.56 112 PHE A N 1
ATOM 890 C CA . PHE A 1 112 ? -7.654 7.684 1.954 1.00 92.56 112 PHE A CA 1
ATOM 891 C C . PHE A 1 112 ? -7.328 7.700 0.454 1.00 92.56 112 PHE A C 1
ATOM 893 O O . PHE A 1 112 ? -6.518 6.894 -0.009 1.00 92.56 112 PHE A O 1
ATOM 900 N N . ARG A 1 113 ? -7.898 8.653 -0.294 1.00 93.06 113 ARG A N 1
ATOM 901 C CA . ARG A 1 113 ? -7.698 8.782 -1.745 1.00 93.06 113 ARG A CA 1
ATOM 902 C C . ARG A 1 113 ? -6.231 9.017 -2.101 1.00 93.06 113 ARG A C 1
ATOM 904 O O . ARG A 1 113 ? -5.729 8.411 -3.045 1.00 93.06 113 ARG A O 1
ATOM 911 N N . MET A 1 114 ? -5.529 9.851 -1.332 1.00 94.38 114 MET A N 1
ATOM 912 C CA . MET A 1 114 ? -4.097 10.121 -1.498 1.00 94.38 114 MET A CA 1
ATOM 913 C C . MET A 1 114 ? -3.252 8.854 -1.298 1.00 94.38 114 MET A C 1
ATOM 915 O O . MET A 1 114 ? -2.417 8.538 -2.150 1.00 94.38 114 MET A O 1
ATOM 919 N N . VAL A 1 115 ? -3.516 8.083 -0.237 1.00 93.38 115 VAL A N 1
ATOM 920 C CA . VAL A 1 115 ? -2.802 6.827 0.037 1.00 93.38 115 VAL A CA 1
ATOM 921 C C . VAL A 1 115 ? -3.071 5.784 -1.048 1.00 93.38 115 VAL A C 1
ATOM 923 O O . VAL A 1 115 ? -2.120 5.213 -1.583 1.00 93.38 115 VAL A O 1
ATOM 926 N N . ILE A 1 116 ? -4.332 5.563 -1.434 1.00 92.94 116 ILE A N 1
ATOM 927 C CA . ILE A 1 116 ? -4.684 4.602 -2.493 1.00 92.94 116 ILE A CA 1
ATOM 928 C C . ILE A 1 116 ? -4.074 5.012 -3.842 1.00 92.94 116 ILE A C 1
ATOM 930 O O . ILE A 1 116 ? -3.514 4.164 -4.538 1.00 92.94 116 ILE A O 1
ATOM 934 N N . ALA A 1 117 ? -4.094 6.301 -4.195 1.00 93.38 117 ALA A N 1
ATOM 935 C CA . ALA A 1 117 ? -3.470 6.797 -5.421 1.00 93.38 117 ALA A CA 1
ATOM 936 C C . ALA A 1 117 ? -1.944 6.590 -5.434 1.00 93.38 117 ALA A C 1
ATOM 938 O O . ALA A 1 117 ? -1.395 6.177 -6.458 1.00 93.38 117 ALA A O 1
ATOM 939 N N . TYR A 1 118 ? -1.254 6.827 -4.311 1.00 94.19 118 TYR A N 1
ATOM 940 C CA . TYR A 1 118 ? 0.182 6.557 -4.189 1.00 94.19 118 TYR A CA 1
ATOM 941 C C . TYR A 1 118 ? 0.494 5.059 -4.320 1.00 94.19 118 TYR A C 1
ATOM 943 O O . TYR A 1 118 ? 1.352 4.671 -5.114 1.00 94.19 118 TYR A O 1
ATOM 951 N N . VAL A 1 119 ? -0.241 4.216 -3.589 1.00 93.31 119 VAL A N 1
ATOM 952 C CA . VAL A 1 119 ? -0.085 2.755 -3.603 1.00 93.31 119 VAL A CA 1
ATOM 953 C C . VAL A 1 119 ? -0.303 2.199 -5.014 1.00 93.31 119 VAL A C 1
ATOM 955 O O . VAL A 1 119 ? 0.569 1.502 -5.529 1.00 93.31 119 VAL A O 1
ATOM 958 N N . ASN A 1 120 ? -1.404 2.563 -5.681 1.00 93.00 120 ASN A N 1
ATOM 959 C CA . ASN A 1 120 ? -1.691 2.138 -7.055 1.00 93.00 120 ASN A CA 1
ATOM 960 C C . ASN A 1 120 ? -0.590 2.590 -8.035 1.00 93.00 120 ASN A C 1
ATOM 962 O O . ASN A 1 120 ? -0.184 1.823 -8.907 1.00 93.00 120 ASN A O 1
ATOM 966 N N . LYS A 1 121 ? -0.065 3.813 -7.875 1.00 92.38 121 LYS A N 1
ATOM 967 C CA . LYS A 1 121 ? 0.995 4.378 -8.726 1.00 92.38 121 LYS A CA 1
ATOM 968 C C . LYS A 1 121 ? 2.337 3.661 -8.574 1.00 92.38 121 LYS A C 1
ATOM 970 O O . LYS A 1 121 ? 3.018 3.448 -9.575 1.00 92.38 121 LYS A O 1
ATOM 975 N N . GLU A 1 122 ? 2.749 3.313 -7.357 1.00 91.88 122 GLU A N 1
ATOM 976 C CA . GLU A 1 122 ? 4.006 2.583 -7.150 1.00 91.88 122 GLU A CA 1
ATOM 977 C C . GLU A 1 122 ? 3.876 1.095 -7.505 1.00 91.88 122 GLU A C 1
ATOM 979 O O . GLU A 1 122 ? 4.817 0.538 -8.066 1.00 91.88 122 GLU A O 1
ATOM 984 N N . LEU A 1 123 ? 2.711 0.470 -7.288 1.00 90.62 123 LEU A N 1
ATOM 985 C CA . LEU A 1 123 ? 2.452 -0.903 -7.739 1.00 90.62 123 LEU A CA 1
ATOM 986 C C . LEU A 1 123 ? 2.438 -1.005 -9.271 1.00 90.62 123 LEU A C 1
ATOM 988 O O . LEU A 1 123 ? 3.094 -1.891 -9.813 1.00 90.62 123 LEU A O 1
ATOM 992 N N . ALA A 1 124 ? 1.806 -0.061 -9.977 1.00 90.31 124 ALA A N 1
ATOM 993 C CA . ALA A 1 124 ? 1.835 -0.014 -11.441 1.00 90.31 124 ALA A CA 1
ATOM 994 C C . ALA A 1 124 ? 3.272 0.015 -12.001 1.00 90.31 124 ALA A C 1
ATOM 996 O O . ALA A 1 124 ? 3.580 -0.709 -12.940 1.00 90.31 124 ALA A O 1
ATOM 997 N N . LYS A 1 125 ? 4.179 0.789 -11.385 1.00 89.38 125 LYS A N 1
ATOM 998 C CA . LYS A 1 125 ? 5.607 0.833 -11.766 1.00 89.38 125 LYS A CA 1
ATOM 999 C C . LYS A 1 125 ? 6.395 -0.410 -11.355 1.00 89.38 125 LYS A C 1
ATOM 1001 O O . LYS A 1 125 ? 7.376 -0.753 -12.008 1.00 89.38 125 LYS A O 1
ATOM 1006 N N . ALA A 1 126 ? 6.043 -1.024 -10.226 1.00 88.88 126 ALA A N 1
ATOM 1007 C CA . ALA A 1 126 ? 6.739 -2.197 -9.703 1.00 88.88 126 ALA A CA 1
ATOM 1008 C C . ALA A 1 126 ? 6.468 -3.450 -10.547 1.00 88.88 126 ALA A C 1
ATOM 1010 O O . ALA A 1 126 ? 7.340 -4.305 -10.641 1.00 88.88 126 ALA A O 1
ATOM 1011 N N . PHE A 1 127 ? 5.285 -3.537 -11.160 1.00 86.94 127 PHE A N 1
ATOM 1012 C CA . PHE A 1 127 ? 4.855 -4.667 -11.986 1.00 86.94 127 PHE A CA 1
ATOM 1013 C C . PHE A 1 127 ? 4.885 -4.381 -13.502 1.00 86.94 127 PHE A C 1
ATOM 1015 O O . PHE A 1 127 ? 4.421 -5.209 -14.278 1.00 86.94 127 PHE A O 1
ATOM 1022 N N . ASP A 1 128 ? 5.450 -3.251 -13.942 1.00 87.44 128 ASP A N 1
ATOM 1023 C CA . ASP A 1 128 ? 5.625 -2.936 -15.368 1.00 87.44 128 ASP A CA 1
ATOM 1024 C C . ASP A 1 128 ? 6.721 -3.825 -16.010 1.00 87.44 128 ASP A C 1
ATOM 1026 O O . ASP A 1 128 ? 7.903 -3.684 -15.665 1.00 87.44 128 ASP A O 1
ATOM 1030 N N . PRO A 1 129 ? 6.379 -4.721 -16.961 1.00 83.12 129 PRO A N 1
ATOM 1031 C CA . PRO A 1 129 ? 7.346 -5.598 -17.618 1.00 83.12 129 PRO A CA 1
ATOM 1032 C C . PRO A 1 129 ? 8.274 -4.858 -18.594 1.00 83.12 129 PRO A C 1
ATOM 1034 O O . PRO A 1 129 ? 9.318 -5.403 -18.949 1.00 83.12 129 PRO A O 1
ATOM 1037 N N . TRP A 1 130 ? 7.932 -3.642 -19.035 1.00 85.19 130 TRP A N 1
ATOM 1038 C CA . TRP A 1 130 ? 8.721 -2.867 -20.003 1.00 85.19 130 TRP A CA 1
ATOM 1039 C C . TRP A 1 130 ? 9.647 -1.836 -19.357 1.00 85.19 130 TRP A C 1
ATOM 1041 O O . TRP A 1 130 ? 10.401 -1.147 -20.045 1.00 85.19 130 TRP A O 1
ATOM 1051 N N . ASN A 1 131 ? 9.660 -1.766 -18.028 1.00 86.75 131 ASN A N 1
ATOM 1052 C CA . ASN A 1 131 ? 10.607 -0.952 -17.288 1.00 86.75 131 ASN A CA 1
ATOM 1053 C C . ASN A 1 131 ? 12.047 -1.479 -17.463 1.00 86.75 131 ASN A C 1
ATOM 1055 O O . ASN A 1 131 ? 12.362 -2.611 -17.088 1.00 86.75 131 ASN A O 1
ATOM 1059 N N . LEU A 1 132 ? 12.944 -0.621 -17.963 1.00 87.88 132 LEU A N 1
ATOM 1060 C CA . LEU A 1 132 ? 14.358 -0.935 -18.205 1.00 87.88 132 LEU A CA 1
ATOM 1061 C C . LEU A 1 132 ? 15.061 -1.521 -16.969 1.00 87.88 132 LEU A C 1
ATOM 1063 O O . LEU A 1 132 ? 15.880 -2.423 -17.103 1.00 87.88 132 LEU A O 1
ATOM 1067 N N . TRP A 1 133 ? 14.725 -1.050 -15.764 1.00 87.06 133 TRP A N 1
ATOM 1068 C CA . TRP A 1 133 ? 15.321 -1.564 -14.526 1.00 87.06 133 TRP A CA 1
ATOM 1069 C C . TRP A 1 133 ? 14.961 -3.026 -14.254 1.00 87.06 133 TRP A C 1
ATOM 1071 O O . TRP A 1 133 ? 15.811 -3.780 -13.799 1.00 87.06 133 TRP A O 1
ATOM 1081 N N . ASN A 1 134 ? 13.734 -3.436 -14.586 1.00 87.62 134 ASN A N 1
ATOM 1082 C CA . ASN A 1 134 ? 13.301 -4.824 -14.445 1.00 87.62 134 ASN A CA 1
ATOM 1083 C C . ASN A 1 134 ? 14.015 -5.730 -15.466 1.00 87.62 134 ASN A C 1
ATOM 1085 O O . ASN A 1 134 ? 14.453 -6.826 -15.132 1.00 87.62 134 ASN A O 1
ATOM 1089 N N . TRP A 1 135 ? 14.218 -5.235 -16.692 1.00 90.00 135 TRP A N 1
ATOM 1090 C CA . TRP A 1 135 ? 15.026 -5.919 -17.708 1.00 90.00 135 TRP A CA 1
ATOM 1091 C C . TRP A 1 135 ? 16.491 -6.080 -17.302 1.00 90.00 135 TRP A C 1
ATOM 1093 O O . TRP A 1 135 ? 17.059 -7.156 -17.485 1.00 90.00 135 TRP A O 1
ATOM 1103 N N . LEU A 1 136 ? 17.099 -5.038 -16.728 1.00 89.50 136 LEU A N 1
ATOM 1104 C CA . LEU A 1 136 ? 18.466 -5.109 -16.214 1.00 89.50 136 LEU A CA 1
ATOM 1105 C C . LEU A 1 136 ? 18.580 -6.122 -15.071 1.00 89.50 136 LEU A C 1
ATOM 1107 O O . LEU A 1 136 ? 19.490 -6.944 -15.108 1.00 89.50 136 LEU A O 1
ATOM 1111 N N . ASP A 1 137 ? 17.650 -6.120 -14.112 1.00 86.81 137 ASP A N 1
ATOM 1112 C CA . ASP A 1 137 ? 17.633 -7.106 -13.023 1.00 86.81 137 ASP A CA 1
ATOM 1113 C C . ASP A 1 137 ? 17.536 -8.544 -13.562 1.00 86.81 137 ASP A C 1
ATOM 1115 O O . ASP A 1 137 ? 18.334 -9.388 -13.163 1.00 86.81 137 ASP A O 1
ATOM 1119 N N . VAL A 1 138 ? 16.651 -8.817 -14.532 1.00 88.06 138 VAL A N 1
ATOM 1120 C CA . VAL A 1 138 ? 16.540 -10.142 -15.179 1.00 88.06 138 VAL A CA 1
ATOM 1121 C C . VAL A 1 138 ? 17.826 -10.525 -15.924 1.00 88.06 138 VAL A C 1
ATOM 1123 O O . VAL A 1 138 ? 18.263 -11.675 -15.851 1.00 88.06 138 VAL A O 1
ATOM 1126 N N . MET A 1 139 ? 18.475 -9.580 -16.615 1.00 90.25 139 MET A N 1
ATOM 1127 C CA . MET A 1 139 ? 19.767 -9.836 -17.260 1.00 90.25 139 MET A CA 1
ATOM 1128 C C . MET A 1 139 ? 20.876 -10.122 -16.243 1.00 90.25 139 MET A C 1
ATOM 1130 O O . MET A 1 139 ? 21.671 -11.034 -16.464 1.00 90.25 139 MET A O 1
ATOM 1134 N N . PHE A 1 140 ? 20.932 -9.397 -15.123 1.00 89.00 140 PHE A N 1
ATOM 1135 C CA . PHE A 1 140 ? 21.897 -9.664 -14.057 1.00 89.00 140 PHE A CA 1
ATOM 1136 C C . PHE A 1 140 ? 21.613 -10.991 -13.344 1.00 89.00 140 PHE A C 1
ATOM 1138 O O . PHE A 1 140 ? 22.558 -11.737 -13.090 1.00 89.00 140 PHE A O 1
ATOM 1145 N N . GLY A 1 141 ? 20.348 -11.337 -13.091 1.00 87.06 141 GLY A N 1
ATOM 1146 C CA . GLY A 1 141 ? 19.944 -12.649 -12.581 1.00 87.06 141 GLY A CA 1
ATOM 1147 C C . GLY A 1 141 ? 20.427 -13.777 -13.495 1.00 87.06 141 GLY A C 1
ATOM 1148 O O . GLY A 1 141 ? 21.108 -14.693 -13.039 1.00 87.06 141 GLY A O 1
ATOM 1149 N N . LEU A 1 142 ? 20.207 -13.658 -14.809 1.00 91.56 142 LEU A N 1
ATOM 1150 C CA . LEU A 1 142 ? 20.686 -14.639 -15.787 1.00 91.56 142 LEU A CA 1
ATOM 1151 C C . LEU A 1 142 ? 22.224 -14.726 -15.846 1.00 91.56 142 LEU A C 1
ATOM 1153 O O . LEU A 1 142 ? 22.776 -15.825 -15.806 1.00 91.56 142 LEU A O 1
ATOM 1157 N N . LEU A 1 143 ? 22.924 -13.587 -15.912 1.00 90.69 143 LEU A N 1
ATOM 1158 C CA . LEU A 1 143 ? 24.392 -13.530 -15.998 1.00 90.69 143 LEU A CA 1
ATOM 1159 C C . LEU A 1 143 ? 25.095 -14.030 -14.728 1.00 90.69 143 LEU A C 1
ATOM 1161 O O . LEU A 1 143 ? 26.211 -14.538 -14.810 1.00 90.69 143 LEU A O 1
ATOM 1165 N N . THR A 1 144 ? 24.462 -13.885 -13.562 1.00 87.19 144 THR A N 1
ATOM 1166 C CA . THR A 1 144 ? 25.020 -14.299 -12.262 1.00 87.19 144 THR A CA 1
ATOM 1167 C C . THR A 1 144 ? 24.477 -15.632 -11.754 1.00 87.19 144 THR A C 1
ATOM 1169 O O . THR A 1 144 ? 24.754 -16.001 -10.614 1.00 87.19 144 THR A O 1
ATOM 1172 N N . LEU A 1 145 ? 23.725 -16.369 -12.585 1.00 88.31 145 LEU A N 1
ATOM 1173 C CA . LEU A 1 145 ? 23.074 -17.634 -12.215 1.00 88.31 145 LEU A CA 1
ATOM 1174 C C . LEU A 1 145 ? 22.233 -17.498 -10.930 1.00 88.31 145 LEU A C 1
ATOM 1176 O O . LEU A 1 145 ? 22.306 -18.329 -10.029 1.00 88.31 145 LEU A O 1
ATOM 1180 N N . TRP A 1 146 ? 21.456 -16.416 -10.848 1.00 82.88 146 TRP A N 1
ATOM 1181 C CA . TRP A 1 146 ? 20.603 -16.004 -9.725 1.00 82.88 146 TRP A CA 1
ATOM 1182 C C . TRP A 1 146 ? 21.304 -15.623 -8.409 1.00 82.88 146 TRP A C 1
ATOM 1184 O O . TRP A 1 146 ? 20.667 -15.011 -7.554 1.00 82.88 146 TRP A O 1
ATOM 1194 N N . VAL A 1 147 ? 22.611 -15.871 -8.255 1.00 84.81 147 VAL A N 1
ATOM 1195 C CA . VAL A 1 147 ? 23.356 -15.622 -7.001 1.00 84.81 147 VAL A CA 1
ATOM 1196 C C . VAL A 1 147 ? 23.288 -14.156 -6.552 1.00 84.81 147 VAL A C 1
ATOM 1198 O O . VAL A 1 147 ? 23.278 -13.865 -5.356 1.00 84.81 147 VAL A O 1
ATOM 1201 N N . LEU A 1 148 ? 23.220 -13.207 -7.492 1.00 80.56 148 LEU A N 1
ATOM 1202 C CA . LEU A 1 148 ? 23.182 -11.785 -7.153 1.00 80.56 148 LEU A CA 1
ATOM 1203 C C . LEU A 1 148 ? 21.825 -11.329 -6.589 1.00 80.56 148 LEU A C 1
ATOM 1205 O O . LEU A 1 148 ? 21.793 -10.335 -5.868 1.00 80.56 148 LEU A O 1
ATOM 1209 N N . GLU A 1 149 ? 20.722 -12.042 -6.848 1.00 78.19 149 GLU A N 1
ATOM 1210 C CA . GLU A 1 149 ? 19.389 -11.663 -6.345 1.00 78.19 149 GLU A CA 1
ATOM 1211 C C . GLU A 1 149 ? 19.204 -11.901 -4.838 1.00 78.19 149 GLU A C 1
ATOM 1213 O O . GLU A 1 149 ? 18.312 -11.297 -4.229 1.00 78.19 149 GLU A O 1
ATOM 1218 N N . ASP A 1 150 ? 20.042 -12.754 -4.242 1.00 78.69 150 ASP A N 1
ATOM 1219 C CA . ASP A 1 150 ? 20.108 -12.979 -2.793 1.00 78.69 150 ASP A CA 1
ATOM 1220 C C . ASP A 1 150 ? 20.961 -11.916 -2.079 1.00 78.69 150 ASP A C 1
ATOM 1222 O O . ASP A 1 150 ? 20.742 -11.627 -0.904 1.00 78.69 150 ASP A O 1
ATOM 1226 N N . ILE A 1 151 ? 21.913 -11.303 -2.794 1.00 80.50 151 ILE A N 1
ATOM 1227 C CA . ILE A 1 151 ? 22.836 -10.286 -2.262 1.00 80.50 151 ILE A CA 1
ATOM 1228 C C . ILE A 1 151 ? 22.290 -8.867 -2.486 1.00 80.50 151 ILE A C 1
ATOM 1230 O O . ILE A 1 151 ? 22.472 -7.985 -1.646 1.00 80.50 151 ILE A O 1
ATOM 1234 N N . ILE A 1 152 ? 21.629 -8.626 -3.621 1.00 82.56 152 ILE A N 1
ATOM 1235 C CA . ILE A 1 152 ? 21.140 -7.313 -4.040 1.00 82.56 152 ILE A CA 1
ATOM 1236 C C . ILE A 1 152 ? 19.615 -7.338 -4.163 1.00 82.56 152 ILE A C 1
ATOM 1238 O O . ILE A 1 152 ? 19.035 -8.093 -4.941 1.00 82.56 152 ILE A O 1
ATOM 1242 N N . ASP A 1 153 ? 18.948 -6.430 -3.446 1.00 82.19 153 ASP A N 1
ATOM 1243 C CA . ASP A 1 153 ? 17.524 -6.171 -3.652 1.00 82.19 153 ASP A CA 1
ATOM 1244 C C . ASP A 1 153 ? 17.260 -5.717 -5.095 1.00 82.19 153 ASP A C 1
ATOM 1246 O O . ASP A 1 153 ? 17.762 -4.668 -5.509 1.00 82.19 153 ASP A O 1
ATOM 1250 N N . THR A 1 154 ? 16.416 -6.442 -5.826 1.00 85.19 154 THR A N 1
ATOM 1251 C CA . THR A 1 154 ? 15.910 -6.039 -7.147 1.00 85.19 154 THR A CA 1
ATOM 1252 C C . THR A 1 154 ? 15.022 -4.792 -7.058 1.00 85.19 154 THR A C 1
ATOM 1254 O O . THR A 1 154 ? 14.479 -4.450 -6.000 1.00 85.19 154 THR A O 1
ATOM 1257 N N . TYR A 1 155 ? 14.832 -4.102 -8.180 1.00 87.94 155 TYR A N 1
ATOM 1258 C CA . TYR A 1 155 ? 13.971 -2.932 -8.336 1.00 87.94 155 TYR A CA 1
ATOM 1259 C C . TYR A 1 155 ? 12.574 -3.156 -7.744 1.00 87.94 155 TYR A C 1
ATOM 1261 O O . TYR A 1 155 ? 12.082 -2.314 -6.986 1.00 87.94 155 TYR A O 1
ATOM 1269 N N . ILE A 1 156 ? 11.962 -4.314 -8.023 1.00 89.25 156 ILE A N 1
ATOM 1270 C CA . ILE A 1 156 ? 10.641 -4.682 -7.496 1.00 89.25 156 ILE A CA 1
ATOM 1271 C C . ILE A 1 156 ? 10.683 -4.782 -5.964 1.00 89.25 156 ILE A C 1
ATOM 1273 O O . ILE A 1 156 ? 9.876 -4.136 -5.292 1.00 89.25 156 ILE A O 1
ATOM 1277 N N . LYS A 1 157 ? 11.659 -5.510 -5.390 1.00 88.19 157 LYS A N 1
ATOM 1278 C CA . LYS A 1 157 ? 11.836 -5.630 -3.926 1.00 88.19 157 LYS A CA 1
ATOM 1279 C C . LYS A 1 157 ? 11.961 -4.244 -3.268 1.00 88.19 157 LYS A C 1
ATOM 1281 O O . LYS A 1 157 ? 11.315 -3.990 -2.250 1.00 88.19 157 LYS A O 1
ATOM 1286 N N . ARG A 1 158 ? 12.720 -3.320 -3.876 1.00 89.69 158 ARG A N 1
ATOM 1287 C CA . ARG A 1 158 ? 12.887 -1.932 -3.391 1.00 89.69 158 ARG A CA 1
ATOM 1288 C C . ARG A 1 158 ? 11.596 -1.114 -3.472 1.00 89.69 158 ARG A C 1
ATOM 1290 O O . ARG A 1 158 ? 11.271 -0.420 -2.512 1.00 89.69 158 ARG A O 1
ATOM 1297 N N . ARG A 1 159 ? 10.846 -1.198 -4.579 1.00 91.31 159 ARG A N 1
ATOM 1298 C CA . ARG A 1 159 ? 9.561 -0.488 -4.751 1.00 91.31 159 ARG A CA 1
ATOM 1299 C C . ARG A 1 159 ? 8.510 -0.965 -3.757 1.00 91.31 159 ARG A C 1
ATOM 1301 O O . ARG A 1 159 ? 7.885 -0.140 -3.101 1.00 91.31 159 ARG A O 1
ATOM 1308 N N . LEU A 1 160 ? 8.375 -2.279 -3.580 1.00 91.56 160 LEU A N 1
ATOM 1309 C CA . LEU A 1 160 ? 7.466 -2.843 -2.584 1.00 91.56 160 LEU A CA 1
ATOM 1310 C C . LEU A 1 160 ? 7.859 -2.408 -1.163 1.00 91.56 160 LEU A C 1
ATOM 1312 O O . LEU A 1 160 ? 6.999 -1.966 -0.408 1.00 91.56 160 LEU A O 1
ATOM 1316 N N . ARG A 1 161 ? 9.158 -2.413 -0.818 1.00 90.94 161 ARG A N 1
ATOM 1317 C CA . ARG A 1 161 ? 9.644 -1.883 0.471 1.00 90.94 161 ARG A CA 1
ATOM 1318 C C . ARG A 1 161 ? 9.305 -0.399 0.664 1.00 90.94 161 ARG A C 1
ATOM 1320 O O . ARG A 1 161 ? 8.948 -0.019 1.773 1.00 90.94 161 ARG A O 1
ATOM 1327 N N . ALA A 1 162 ? 9.378 0.422 -0.386 1.00 91.88 162 ALA A N 1
ATOM 1328 C CA . ALA A 1 162 ? 8.988 1.832 -0.322 1.00 91.88 162 ALA A CA 1
ATOM 1329 C C . ALA A 1 162 ? 7.477 2.015 -0.075 1.00 91.88 162 ALA A C 1
ATOM 1331 O O . ALA A 1 162 ? 7.096 2.876 0.712 1.00 91.88 162 ALA A O 1
ATOM 1332 N N . VAL A 1 163 ? 6.624 1.175 -0.677 1.00 92.81 163 VAL A N 1
ATOM 1333 C CA . VAL A 1 163 ? 5.173 1.178 -0.414 1.00 92.81 163 VAL A CA 1
ATOM 1334 C C . VAL A 1 163 ? 4.864 0.782 1.033 1.00 92.81 163 VAL A C 1
ATOM 1336 O O . VAL A 1 163 ? 4.080 1.465 1.687 1.00 92.81 163 VAL A O 1
ATOM 1339 N N . GLU A 1 164 ? 5.500 -0.266 1.564 1.00 91.50 164 GLU A N 1
ATOM 1340 C CA . GLU A 1 164 ? 5.318 -0.658 2.973 1.00 91.50 164 GLU A CA 1
ATOM 1341 C C . GLU A 1 164 ? 5.829 0.423 3.940 1.00 91.50 164 GLU A C 1
ATOM 1343 O O . GLU A 1 164 ? 5.167 0.721 4.931 1.00 91.50 164 GLU A O 1
ATOM 1348 N N . ALA A 1 165 ? 6.970 1.059 3.643 1.00 91.12 165 ALA A N 1
ATOM 1349 C CA . ALA A 1 165 ? 7.503 2.162 4.444 1.00 91.12 165 ALA A CA 1
ATOM 1350 C C . ALA A 1 165 ? 6.575 3.390 4.434 1.00 91.12 165 ALA A C 1
ATOM 1352 O O . ALA A 1 165 ? 6.361 4.006 5.475 1.00 91.12 165 ALA A O 1
ATOM 1353 N N . PHE A 1 166 ? 5.972 3.711 3.286 1.00 93.12 166 PHE A N 1
ATOM 1354 C CA . PHE A 1 166 ? 4.968 4.770 3.185 1.00 93.12 166 PHE A CA 1
ATOM 1355 C C . PHE A 1 166 ? 3.707 4.444 3.999 1.00 93.12 166 PHE A C 1
ATOM 1357 O O . PHE A 1 166 ? 3.234 5.289 4.753 1.00 93.12 166 PHE A O 1
ATOM 1364 N N . LEU A 1 167 ? 3.183 3.215 3.916 1.00 90.88 167 LEU A N 1
ATOM 1365 C CA . LEU A 1 167 ? 2.037 2.792 4.733 1.00 90.88 167 LEU A CA 1
ATOM 1366 C C . LEU A 1 167 ? 2.353 2.821 6.236 1.00 90.88 167 LEU A C 1
ATOM 1368 O O . LEU A 1 167 ? 1.503 3.218 7.030 1.00 90.88 167 LEU A O 1
ATOM 1372 N N . GLN A 1 168 ? 3.580 2.466 6.624 1.00 90.06 168 GLN A N 1
ATOM 1373 C CA . GLN A 1 168 ? 4.048 2.568 8.004 1.00 90.06 168 GLN A CA 1
ATOM 1374 C C . GLN A 1 168 ? 4.116 4.029 8.483 1.00 90.06 168 GLN A C 1
ATOM 1376 O O . GLN A 1 168 ? 3.586 4.336 9.548 1.00 90.06 168 GLN A O 1
ATOM 1381 N N . GLN A 1 169 ? 4.653 4.949 7.675 1.00 90.50 169 GLN A N 1
ATOM 1382 C CA . GLN A 1 169 ? 4.625 6.386 7.977 1.00 90.50 169 GLN A CA 1
ATOM 1383 C C . GLN A 1 169 ? 3.181 6.902 8.136 1.00 90.50 169 GLN A C 1
ATOM 1385 O O . GLN A 1 169 ? 2.875 7.670 9.047 1.00 90.50 169 GLN A O 1
ATOM 1390 N N . GLN A 1 170 ? 2.262 6.452 7.276 1.00 90.38 170 GLN A N 1
ATOM 1391 C CA . GLN A 1 170 ? 0.848 6.821 7.364 1.00 90.38 170 GLN A CA 1
ATOM 1392 C C . GLN A 1 170 ? 0.160 6.269 8.623 1.00 90.38 170 GLN A C 1
ATOM 1394 O O . GLN A 1 170 ? -0.735 6.929 9.148 1.00 90.38 170 GLN A O 1
ATOM 1399 N N . ASN A 1 171 ? 0.595 5.118 9.147 1.00 88.25 171 ASN A N 1
ATOM 1400 C CA . ASN A 1 171 ? 0.162 4.626 10.457 1.00 88.25 171 ASN A CA 1
ATOM 1401 C C . ASN A 1 171 ? 0.670 5.523 11.594 1.00 88.25 171 ASN A C 1
ATOM 1403 O O . ASN A 1 171 ? -0.122 5.930 12.436 1.00 88.25 171 ASN A O 1
ATOM 1407 N N . GLU A 1 172 ? 1.952 5.889 11.592 1.00 87.19 172 GLU A N 1
ATOM 1408 C CA . GLU A 1 172 ? 2.556 6.747 12.627 1.00 87.19 172 GLU A CA 1
ATOM 1409 C C . GLU A 1 172 ? 1.884 8.132 12.698 1.00 87.19 172 GLU A C 1
ATOM 1411 O O . GLU A 1 172 ? 1.609 8.651 13.780 1.00 87.19 172 GLU A O 1
ATOM 1416 N N . GLU A 1 173 ? 1.539 8.715 11.549 1.00 88.19 173 GLU A N 1
ATOM 1417 C CA . GLU A 1 173 ? 0.769 9.962 11.469 1.00 88.19 173 GLU A CA 1
ATOM 1418 C C . GLU A 1 173 ? -0.692 9.805 11.953 1.00 88.19 173 GLU A C 1
ATOM 1420 O O . GLU A 1 173 ? -1.257 10.743 12.521 1.00 88.19 173 GLU A O 1
ATOM 1425 N N . LEU A 1 174 ? -1.324 8.642 11.745 1.00 85.44 174 LEU A N 1
ATOM 1426 C CA . LEU A 1 174 ? -2.666 8.342 12.267 1.00 85.44 174 LEU A CA 1
ATOM 1427 C C . LEU A 1 174 ? -2.656 8.103 13.787 1.00 85.44 174 LEU A C 1
ATOM 1429 O O . LEU A 1 174 ? -3.572 8.556 14.475 1.00 85.44 174 LEU A O 1
ATOM 1433 N N . GLU A 1 175 ? -1.611 7.469 14.324 1.00 83.19 175 GLU A N 1
ATOM 1434 C CA . GLU A 1 175 ? -1.398 7.310 15.769 1.00 83.19 175 GLU A CA 1
ATOM 1435 C C . GLU A 1 175 ? -1.199 8.666 16.462 1.00 83.19 175 GLU A C 1
ATOM 1437 O O . GLU A 1 175 ? -1.812 8.923 17.501 1.00 83.19 175 GLU A O 1
ATOM 1442 N N . GLN A 1 176 ? -0.421 9.576 15.860 1.00 84.19 176 GLN A N 1
ATOM 1443 C CA . GLN A 1 176 ? -0.270 10.958 16.339 1.00 84.19 176 GLN A CA 1
ATOM 1444 C C . GLN A 1 176 ? -1.611 11.709 16.361 1.00 84.19 176 GLN A C 1
ATOM 1446 O O . GLN A 1 176 ? -1.914 12.408 17.329 1.00 84.19 176 GLN A O 1
ATOM 1451 N N . ALA A 1 177 ? -2.450 11.507 15.340 1.00 83.56 177 ALA A N 1
ATOM 1452 C CA . ALA A 1 177 ? -3.815 12.031 15.282 1.00 83.56 177 ALA A CA 1
ATOM 1453 C C . ALA A 1 177 ? -4.811 11.305 16.218 1.00 83.56 177 ALA A C 1
ATOM 1455 O O . ALA A 1 177 ? -5.984 11.674 16.262 1.00 83.56 177 ALA A O 1
ATOM 1456 N N . ARG A 1 178 ? -4.367 10.285 16.972 1.00 81.25 178 ARG A N 1
ATOM 1457 C CA . ARG A 1 178 ? -5.191 9.402 17.824 1.00 81.25 178 ARG A CA 1
ATOM 1458 C C . ARG A 1 178 ? -6.342 8.713 17.080 1.00 81.25 178 ARG A C 1
ATOM 1460 O O . ARG A 1 178 ? -7.370 8.401 17.685 1.00 81.25 178 ARG A O 1
ATOM 1467 N N . SER A 1 179 ? -6.169 8.460 15.784 1.0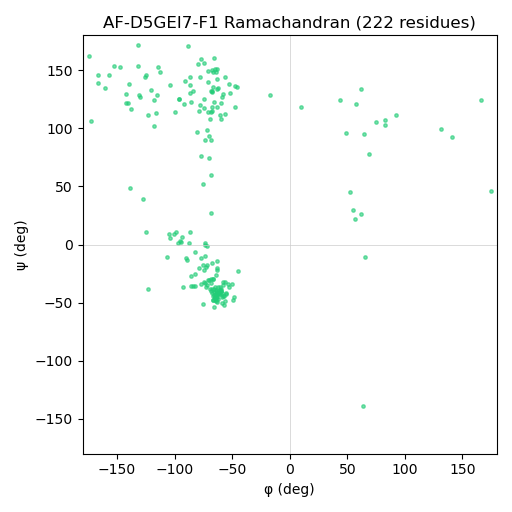0 81.50 179 SER A N 1
ATOM 1468 C CA . SER A 1 179 ? -7.124 7.679 15.002 1.00 81.50 179 SER A CA 1
ATOM 1469 C C . SER A 1 179 ? -7.215 6.243 15.525 1.00 81.50 179 SER A C 1
ATOM 1471 O O . SER A 1 179 ? -6.259 5.685 16.063 1.00 81.50 179 SER A O 1
ATOM 1473 N N . GLN A 1 180 ? -8.387 5.635 15.341 1.00 83.12 180 GLN A N 1
ATOM 1474 C CA . GLN A 1 180 ? -8.627 4.223 15.634 1.00 83.12 180 GLN A CA 1
ATOM 1475 C C . GLN A 1 180 ? -8.425 3.308 14.410 1.00 83.12 180 GLN A C 1
ATOM 1477 O O . GLN A 1 180 ? -8.696 2.111 14.508 1.00 83.12 180 GLN A O 1
ATOM 1482 N N . ALA A 1 181 ? -7.936 3.836 13.280 1.00 86.06 181 ALA A N 1
ATOM 1483 C CA . ALA A 1 181 ? -7.624 3.063 12.078 1.00 86.06 181 ALA A CA 1
ATOM 1484 C C . ALA A 1 181 ? -6.115 2.830 11.884 1.00 86.06 181 ALA A C 1
ATOM 1486 O O . ALA A 1 181 ? -5.316 3.751 12.018 1.00 86.06 181 ALA A O 1
ATOM 1487 N N . VAL A 1 182 ? -5.744 1.606 11.491 1.00 87.00 182 VAL A N 1
ATOM 1488 C CA . VAL A 1 182 ? -4.372 1.211 11.112 1.00 87.00 182 VAL A CA 1
ATOM 1489 C C . VAL A 1 182 ? -4.390 0.471 9.774 1.00 87.00 182 VAL A C 1
ATOM 1491 O O . VAL A 1 182 ? -5.131 -0.502 9.607 1.00 87.00 182 VAL A O 1
ATOM 1494 N N . PHE A 1 183 ? -3.553 0.899 8.829 1.00 88.50 183 PHE A N 1
ATOM 1495 C CA . PHE A 1 183 ? -3.296 0.208 7.566 1.00 88.50 183 PHE A CA 1
ATOM 1496 C C . PHE A 1 183 ? -2.566 -1.117 7.807 1.00 88.50 183 PHE A C 1
ATOM 1498 O O . PHE A 1 183 ? -1.552 -1.177 8.507 1.00 88.50 183 PHE A O 1
ATOM 1505 N N . VAL A 1 184 ? -3.050 -2.188 7.176 1.00 87.50 184 VAL A N 1
ATOM 1506 C CA . VAL A 1 184 ? -2.378 -3.495 7.194 1.00 87.50 184 VAL A CA 1
ATOM 1507 C C . VAL A 1 184 ? -1.289 -3.543 6.115 1.00 87.50 184 VAL A C 1
ATOM 1509 O O . VAL A 1 184 ? -1.608 -3.245 4.962 1.00 87.50 184 VAL A O 1
ATOM 1512 N N . PRO A 1 185 ? -0.054 -3.987 6.434 1.00 86.44 185 PRO A N 1
ATOM 1513 C CA . PRO A 1 185 ? 1.006 -4.208 5.452 1.00 86.44 185 PRO A CA 1
ATOM 1514 C C . PRO A 1 185 ? 0.537 -5.088 4.292 1.00 86.44 185 PRO A C 1
ATOM 1516 O O . PRO A 1 185 ? -0.023 -6.172 4.506 1.00 86.44 185 PRO A O 1
ATOM 1519 N N . LEU A 1 186 ? 0.779 -4.652 3.057 1.00 87.31 186 LEU A N 1
ATOM 1520 C CA . LEU A 1 186 ? 0.239 -5.312 1.863 1.00 87.31 186 LEU A CA 1
ATOM 1521 C C . LEU A 1 186 ? 0.889 -6.674 1.615 1.00 87.31 186 LEU A C 1
ATOM 1523 O O . LEU A 1 186 ? 0.224 -7.618 1.185 1.00 87.31 186 LEU A O 1
ATOM 1527 N N . ARG A 1 187 ? 2.153 -6.841 2.004 1.00 86.19 187 ARG A N 1
ATOM 1528 C CA . ARG A 1 187 ? 2.857 -8.125 2.038 1.00 86.19 187 ARG A CA 1
ATOM 1529 C C . ARG A 1 187 ? 2.089 -9.182 2.839 1.00 86.19 187 ARG A C 1
ATOM 1531 O O . ARG A 1 187 ? 2.094 -10.348 2.454 1.00 86.19 187 ARG A O 1
ATOM 1538 N N . ARG A 1 188 ? 1.374 -8.794 3.907 1.00 83.19 188 ARG A N 1
ATOM 1539 C CA . ARG A 1 188 ? 0.559 -9.704 4.742 1.00 83.19 188 ARG A CA 1
ATOM 1540 C C . ARG A 1 188 ? -0.758 -10.116 4.073 1.00 83.19 188 ARG A C 1
ATOM 1542 O O . ARG A 1 188 ? -1.370 -11.101 4.484 1.00 83.19 188 ARG A O 1
ATOM 1549 N N . THR A 1 189 ? -1.207 -9.386 3.052 1.00 84.00 189 THR A N 1
ATOM 1550 C CA . THR A 1 189 ? -2.364 -9.741 2.213 1.00 84.00 189 THR A CA 1
ATOM 1551 C C . THR A 1 189 ? -1.954 -10.275 0.838 1.00 84.00 189 THR A C 1
ATOM 1553 O O . THR A 1 189 ? -2.823 -10.507 -0.000 1.00 84.00 189 THR A O 1
ATOM 1556 N N . GLY A 1 190 ? -0.652 -10.471 0.588 1.00 84.69 190 GLY A N 1
ATOM 1557 C CA . GLY A 1 190 ? -0.123 -10.848 -0.726 1.00 84.69 190 GLY A CA 1
ATOM 1558 C C . GLY A 1 190 ? -0.402 -9.803 -1.810 1.00 84.69 190 GLY A C 1
ATOM 1559 O O . GLY A 1 190 ? -0.548 -10.162 -2.973 1.00 84.69 190 GLY A O 1
ATOM 1560 N N . TYR A 1 191 ? -0.559 -8.528 -1.434 1.00 86.38 191 TYR A N 1
ATOM 1561 C CA . TYR A 1 191 ? -1.020 -7.439 -2.307 1.00 86.38 191 TYR A CA 1
ATOM 1562 C C . TYR A 1 191 ? -2.398 -7.716 -2.953 1.00 86.38 191 TYR A C 1
ATOM 1564 O O . TYR A 1 191 ? -2.736 -7.157 -3.998 1.00 86.38 191 TYR A O 1
ATOM 1572 N N . MET A 1 192 ? -3.219 -8.601 -2.369 1.00 85.00 192 MET A N 1
ATOM 1573 C CA . MET A 1 192 ? -4.542 -8.953 -2.911 1.00 85.00 192 MET A CA 1
ATOM 1574 C C . MET A 1 192 ? -5.645 -7.989 -2.466 1.00 85.00 192 MET A C 1
ATOM 1576 O O . MET A 1 192 ? -6.624 -7.825 -3.185 1.00 85.00 192 MET A O 1
ATOM 1580 N N . ASN A 1 193 ? -5.503 -7.342 -1.307 1.00 87.56 193 ASN A N 1
ATOM 1581 C CA . ASN A 1 193 ? -6.373 -6.251 -0.862 1.00 87.56 193 ASN A CA 1
ATOM 1582 C C . ASN A 1 193 ? -5.682 -5.343 0.162 1.00 87.56 193 ASN A C 1
ATOM 1584 O O . ASN A 1 193 ? -4.931 -5.823 1.015 1.00 87.56 193 ASN A O 1
ATOM 1588 N N . VAL A 1 194 ? -5.991 -4.045 0.116 1.00 89.56 194 VAL A N 1
ATOM 1589 C CA . VAL A 1 194 ? -5.726 -3.122 1.231 1.00 89.56 194 VAL A CA 1
ATOM 1590 C C . VAL A 1 194 ? -6.710 -3.464 2.349 1.00 89.56 194 VAL A C 1
ATOM 1592 O O . VAL A 1 194 ? -7.879 -3.772 2.095 1.00 89.56 194 VAL A O 1
ATOM 1595 N N . ARG A 1 195 ? -6.252 -3.434 3.601 1.00 90.06 195 ARG A N 1
ATOM 1596 C CA . ARG A 1 195 ? -7.117 -3.625 4.770 1.00 90.06 195 ARG A CA 1
ATOM 1597 C C . ARG A 1 195 ? -6.851 -2.548 5.808 1.00 90.06 195 ARG A C 1
ATOM 1599 O O . ARG A 1 195 ? -5.734 -2.046 5.905 1.00 90.06 195 ARG A O 1
ATOM 1606 N N . PHE A 1 196 ? -7.872 -2.282 6.610 1.00 88.75 196 PHE A N 1
ATOM 1607 C CA . PHE A 1 196 ? -7.811 -1.417 7.781 1.00 88.75 196 PHE A CA 1
ATOM 1608 C C . PHE A 1 196 ? -8.207 -2.221 9.014 1.00 88.75 196 PHE A C 1
ATOM 1610 O O . PHE A 1 196 ? -9.231 -2.907 8.986 1.00 88.75 196 PHE A O 1
ATOM 1617 N N . PHE A 1 197 ? -7.430 -2.124 10.090 1.00 87.25 197 PHE A N 1
ATOM 1618 C CA . PHE A 1 197 ? -7.894 -2.483 11.427 1.00 87.25 197 PHE A CA 1
ATOM 1619 C C . PHE A 1 197 ? -8.587 -1.285 12.055 1.00 87.25 197 PHE A C 1
ATOM 1621 O O . PHE A 1 197 ? -8.002 -0.209 12.096 1.00 87.25 197 PHE A O 1
ATOM 1628 N N . LEU A 1 198 ? -9.787 -1.497 12.588 1.00 85.81 198 LEU A N 1
ATOM 1629 C CA . LEU A 1 198 ? -10.437 -0.583 13.518 1.00 85.81 198 LEU A CA 1
ATOM 1630 C C . LEU A 1 198 ? -10.221 -1.118 14.935 1.00 85.81 198 LEU A C 1
ATOM 1632 O O . LEU A 1 198 ? -10.707 -2.208 15.257 1.00 85.81 198 LEU A O 1
ATOM 1636 N N . VAL A 1 199 ? -9.471 -0.380 15.754 1.00 79.69 199 VAL A N 1
ATOM 1637 C CA . VAL A 1 199 ? -9.0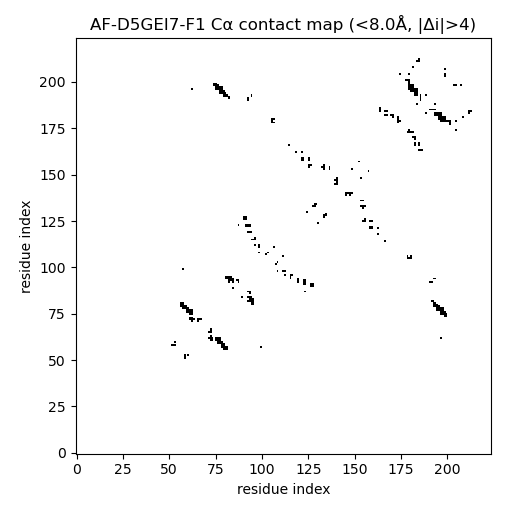92 -0.761 17.122 1.00 79.69 199 VAL A CA 1
ATOM 1638 C C . VAL A 1 199 ? -9.717 0.236 18.106 1.00 79.69 199 VAL A C 1
ATOM 1640 O O . VAL A 1 199 ? -9.302 1.392 18.138 1.00 79.69 199 VAL A O 1
ATOM 1643 N N . PRO A 1 200 ? -10.680 -0.175 18.952 1.00 63.34 200 PRO A N 1
ATOM 1644 C CA . PRO A 1 200 ? -11.504 0.761 19.725 1.00 63.34 200 PRO A CA 1
ATOM 1645 C C . PRO A 1 200 ? -10.790 1.450 20.903 1.00 63.34 200 PRO A C 1
ATOM 1647 O O . PRO A 1 200 ? -11.420 2.210 21.636 1.00 63.34 200 PRO A O 1
ATOM 1650 N N . VAL A 1 201 ? -9.499 1.181 21.137 1.00 58.97 201 VAL A N 1
ATOM 1651 C CA . VAL A 1 201 ? -8.754 1.707 22.293 1.00 58.97 201 VAL A CA 1
ATOM 1652 C C . VAL A 1 201 ? -7.332 2.095 21.890 1.00 58.97 201 VAL A C 1
ATOM 1654 O O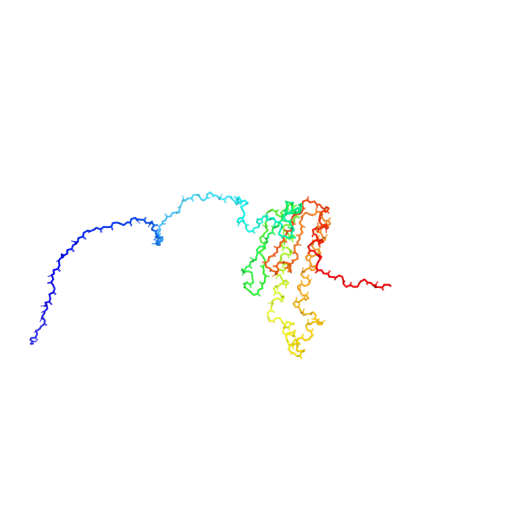 . VAL A 1 201 ? -6.552 1.244 21.467 1.00 58.97 201 VAL A O 1
ATOM 1657 N N . ALA A 1 202 ? -6.958 3.361 22.093 1.00 52.84 202 ALA A N 1
ATOM 1658 C CA . ALA A 1 202 ? -5.647 3.890 21.696 1.00 52.84 202 ALA A CA 1
ATOM 1659 C C . ALA A 1 202 ? -4.456 3.131 22.323 1.00 52.84 202 ALA A C 1
ATOM 1661 O O . ALA A 1 202 ? -3.449 2.910 21.661 1.00 52.84 202 ALA A O 1
ATOM 1662 N N . GLY A 1 203 ? -4.584 2.651 23.567 1.00 51.81 203 GLY A N 1
ATOM 1663 C CA . GLY A 1 203 ? -3.537 1.854 24.227 1.00 51.81 203 GLY A CA 1
ATOM 1664 C C . GLY A 1 203 ? -3.301 0.467 23.610 1.00 51.81 203 GLY A C 1
ATOM 1665 O O . GLY A 1 203 ? -2.267 -0.144 23.857 1.00 51.81 203 GLY A O 1
ATOM 1666 N N . VAL A 1 204 ? -4.235 -0.029 22.792 1.00 55.62 204 VAL A N 1
ATOM 1667 C CA . VAL A 1 204 ? -4.115 -1.313 22.083 1.00 55.62 204 VAL A CA 1
ATOM 1668 C C . VAL A 1 204 ? -3.432 -1.138 20.723 1.00 55.62 204 VAL A C 1
ATOM 1670 O O . VAL A 1 204 ? -2.968 -2.131 20.167 1.00 55.62 204 VAL A O 1
ATOM 1673 N N . MET A 1 205 ? -3.281 0.093 20.213 1.00 54.75 205 MET A N 1
ATOM 1674 C CA . MET A 1 205 ? -2.598 0.343 18.936 1.00 54.75 205 MET A CA 1
ATOM 1675 C C . MET A 1 205 ? -1.169 -0.171 18.926 1.00 54.75 205 MET A C 1
ATOM 1677 O O . MET A 1 205 ? -0.813 -0.897 18.005 1.00 54.75 205 MET A O 1
ATOM 1681 N N . LEU A 1 206 ? -0.405 0.059 19.998 1.00 48.25 206 LEU A N 1
ATOM 1682 C CA . LEU A 1 206 ? 0.946 -0.484 20.108 1.00 48.25 206 LEU A CA 1
ATOM 1683 C C . LEU A 1 206 ? 0.943 -2.017 19.974 1.00 48.25 206 LEU A C 1
ATOM 1685 O O . LEU A 1 206 ? 1.741 -2.572 19.232 1.00 48.25 206 LEU A O 1
ATOM 1689 N N . THR A 1 207 ? 0.010 -2.719 20.624 1.00 49.59 207 THR A N 1
ATOM 1690 C CA . THR A 1 207 ? -0.099 -4.187 20.539 1.00 49.59 207 THR A CA 1
ATOM 1691 C C . THR A 1 207 ? -0.613 -4.654 19.178 1.00 49.59 207 THR A C 1
ATOM 1693 O O . THR A 1 207 ? -0.176 -5.697 18.690 1.00 49.59 207 THR A O 1
ATOM 1696 N N . ALA A 1 208 ? -1.511 -3.901 18.539 1.00 53.69 208 ALA A N 1
ATOM 1697 C CA . ALA A 1 208 ? -1.982 -4.176 17.188 1.00 53.69 208 ALA A CA 1
ATOM 1698 C C . ALA A 1 208 ? -0.835 -4.007 16.184 1.00 53.69 208 ALA A C 1
ATOM 1700 O O . ALA A 1 208 ? -0.503 -4.968 15.500 1.00 53.69 208 ALA A O 1
ATOM 1701 N N . VAL A 1 209 ? -0.156 -2.858 16.168 1.00 51.72 209 VAL A N 1
ATOM 1702 C CA . VAL A 1 209 ? 1.016 -2.574 15.326 1.00 51.72 209 VAL A CA 1
ATOM 1703 C C . VAL A 1 209 ? 2.171 -3.530 15.618 1.00 51.72 209 VAL A C 1
ATOM 1705 O O . VAL A 1 209 ? 2.800 -3.998 14.678 1.00 51.72 209 VAL A O 1
ATOM 1708 N N . LEU A 1 210 ? 2.402 -3.949 16.867 1.00 47.81 210 LEU A N 1
ATOM 1709 C CA . LEU A 1 210 ? 3.374 -5.006 17.177 1.00 47.81 210 LEU A CA 1
ATOM 1710 C C . LEU A 1 210 ? 2.929 -6.369 16.616 1.00 47.81 210 LEU A C 1
ATOM 1712 O O . LEU A 1 210 ? 3.701 -7.011 15.914 1.00 47.81 210 LEU A O 1
ATOM 1716 N N . THR A 1 211 ? 1.677 -6.795 16.807 1.00 50.44 211 THR A N 1
ATOM 1717 C CA . THR A 1 211 ? 1.143 -8.058 16.233 1.00 50.44 211 THR A CA 1
ATOM 1718 C C . THR A 1 211 ? 1.107 -8.038 14.693 1.00 50.44 211 THR A C 1
ATOM 1720 O O . THR A 1 211 ? 1.167 -9.077 14.023 1.00 50.44 211 THR A O 1
ATOM 1723 N N . VAL A 1 212 ? 1.010 -6.844 14.111 1.00 53.28 212 VAL A N 1
ATOM 1724 C CA . VAL A 1 212 ? 0.980 -6.590 12.670 1.00 53.28 212 VAL A CA 1
ATOM 1725 C C . VAL A 1 212 ? 2.392 -6.489 12.079 1.00 53.28 212 VAL A C 1
ATOM 1727 O O . VAL A 1 212 ? 2.600 -6.993 10.974 1.00 53.28 212 VAL A O 1
ATOM 1730 N N . GLY A 1 213 ? 3.342 -5.921 12.827 1.00 43.41 213 GLY A N 1
ATOM 1731 C CA . GLY A 1 213 ? 4.687 -5.534 12.395 1.00 43.41 213 GLY A CA 1
ATOM 1732 C C . GLY A 1 213 ? 5.851 -6.409 12.882 1.00 43.41 213 GLY A C 1
ATOM 1733 O O . GLY A 1 213 ? 6.947 -6.274 12.340 1.00 43.41 213 GLY A O 1
ATOM 1734 N N . TYR A 1 214 ? 5.662 -7.345 13.824 1.00 40.00 214 TYR A N 1
ATOM 1735 C CA . TYR A 1 214 ? 6.724 -8.274 14.269 1.00 40.00 214 TYR A CA 1
ATOM 1736 C C . TYR A 1 214 ? 7.037 -9.410 13.269 1.00 40.00 214 TYR A C 1
ATOM 1738 O O . TYR A 1 214 ? 7.106 -10.584 13.621 1.00 40.00 214 TYR A O 1
ATOM 1746 N N . THR A 1 215 ? 7.289 -9.056 12.007 1.00 37.25 215 THR A N 1
ATOM 1747 C CA . THR A 1 215 ? 8.045 -9.891 11.053 1.00 37.25 215 THR A CA 1
ATOM 1748 C C . THR A 1 215 ? 9.003 -9.045 10.209 1.00 37.25 215 THR A C 1
ATOM 1750 O O . THR A 1 215 ? 9.046 -9.167 8.984 1.00 37.25 215 THR A O 1
ATOM 1753 N N . ASN A 1 216 ? 9.786 -8.182 10.858 1.00 35.97 216 ASN A N 1
ATOM 1754 C CA . ASN A 1 216 ? 11.048 -7.705 10.298 1.00 35.97 216 ASN A CA 1
ATOM 1755 C C . ASN A 1 216 ? 12.107 -7.678 11.414 1.00 35.97 216 ASN A C 1
ATOM 1757 O O . ASN A 1 216 ? 11.912 -6.945 12.388 1.00 35.97 216 ASN A O 1
ATOM 1761 N N . PRO A 1 217 ? 13.192 -8.472 11.342 1.00 37.06 217 PRO A N 1
ATOM 1762 C CA . PRO A 1 217 ? 14.296 -8.312 12.277 1.00 37.06 217 PRO A CA 1
ATOM 1763 C C . PRO A 1 217 ? 14.907 -6.921 12.082 1.00 37.06 217 PRO A C 1
ATOM 1765 O O . PRO A 1 217 ? 15.167 -6.504 10.953 1.00 37.06 217 PRO A O 1
ATOM 1768 N N . ARG A 1 218 ? 15.166 -6.203 13.181 1.00 37.41 218 ARG A N 1
ATOM 1769 C CA . ARG A 1 218 ? 16.093 -5.069 13.117 1.00 37.41 218 ARG A CA 1
ATOM 1770 C C . ARG A 1 218 ? 17.446 -5.604 12.640 1.00 37.41 218 ARG A C 1
ATOM 1772 O O . ARG A 1 218 ? 17.954 -6.517 13.295 1.00 37.41 218 ARG A O 1
ATOM 1779 N N . PRO A 1 219 ? 18.057 -5.038 11.589 1.00 47.03 219 PRO A N 1
ATOM 1780 C CA . PRO A 1 219 ? 19.502 -5.069 11.522 1.00 47.03 219 PRO A CA 1
ATOM 1781 C C . PRO A 1 219 ? 20.047 -4.260 12.716 1.00 47.03 219 PRO A C 1
ATOM 1783 O O . PRO A 1 219 ? 19.470 -3.249 13.119 1.00 47.03 219 PRO A O 1
ATOM 1786 N N . ASP A 1 220 ? 21.147 -4.749 13.276 1.00 43.59 220 ASP A N 1
ATOM 1787 C CA . ASP A 1 220 ? 22.124 -3.968 14.036 1.00 43.59 220 ASP A CA 1
ATOM 1788 C C . ASP A 1 220 ? 21.673 -3.406 15.403 1.00 43.59 220 ASP A C 1
ATOM 1790 O O . ASP A 1 220 ? 21.472 -2.207 15.601 1.00 43.59 220 ASP A O 1
ATOM 1794 N N . ALA A 1 221 ? 21.651 -4.276 16.417 1.00 34.22 221 ALA A N 1
ATOM 1795 C CA . ALA A 1 221 ? 22.055 -3.868 17.765 1.00 34.22 221 ALA A CA 1
ATOM 1796 C C . ALA A 1 221 ? 23.531 -4.270 17.956 1.00 34.22 221 ALA A C 1
ATOM 1798 O O . ALA A 1 221 ? 23.843 -5.447 17.758 1.00 34.22 221 ALA A O 1
ATOM 1799 N N . PRO A 1 222 ? 24.450 -3.355 18.321 1.00 44.91 222 PRO A N 1
ATOM 1800 C CA . PRO A 1 222 ? 25.849 -3.715 18.508 1.00 44.91 222 PRO A CA 1
ATOM 1801 C C . PRO A 1 222 ? 26.000 -4.634 19.725 1.00 44.91 222 PRO A C 1
ATOM 1803 O O . PRO A 1 222 ? 25.705 -4.242 20.856 1.00 44.91 222 PRO A O 1
ATOM 1806 N N . THR A 1 223 ? 26.486 -5.854 19.493 1.00 47.03 223 THR A N 1
ATOM 1807 C CA . THR A 1 223 ? 27.003 -6.725 20.554 1.00 47.03 223 THR A CA 1
ATOM 1808 C C . THR A 1 223 ? 28.141 -6.021 21.283 1.00 47.03 223 THR A C 1
ATOM 1810 O O . THR A 1 223 ? 29.070 -5.520 20.646 1.00 47.03 223 THR A O 1
ATOM 1813 N N . ARG A 1 224 ? 28.050 -6.004 22.612 1.00 38.78 224 ARG A N 1
ATOM 1814 C CA . ARG A 1 224 ? 29.073 -5.514 23.536 1.00 38.78 224 ARG A CA 1
ATOM 1815 C C . ARG A 1 224 ? 29.791 -6.692 24.185 1.00 38.78 224 ARG A C 1
ATOM 1817 O O . ARG A 1 224 ? 29.099 -7.709 24.406 1.00 38.78 224 ARG A O 1
#

Nearest PDB structures (foldseek):
  8hf3-assembly1_B  TM=8.967E-01  e=6.175E-06  Homo sapiens
  8hfc-assembly1_B  TM=8.282E-01  e=3.571E-06  Saccharomyces cerevisiae S288C

pLDDT: mean 71.76, std 21.32, range [28.52, 94.38]

Solvent-accessible surface area (backbone atoms only — not comparable to full-atom values): 14244 Å² total; per-residue (Å²): 131,87,92,78,88,78,92,88,84,88,92,84,85,89,83,85,86,86,90,82,86,81,82,90,77,90,74,86,82,85,69,84,82,76,94,74,92,77,93,79,71,83,77,70,79,77,66,87,77,68,73,94,41,87,84,42,80,58,39,71,37,66,37,84,91,48,58,87,89,39,73,60,25,78,59,25,30,30,33,40,46,53,60,29,52,85,80,47,46,89,65,29,63,29,61,56,79,74,78,60,74,92,40,54,95,44,46,54,63,69,59,51,43,51,51,50,53,51,50,32,54,50,35,45,63,46,49,39,85,83,42,65,64,55,51,49,47,53,50,49,29,63,76,48,74,45,59,50,60,83,78,40,82,46,67,45,59,51,45,54,50,52,50,46,50,50,48,51,51,54,33,56,56,27,55,75,70,66,34,41,48,37,70,50,60,39,78,82,47,71,58,61,38,52,36,34,39,39,41,90,44,76,86,48,46,64,58,49,51,45,76,71,54,78,82,65,83,79,80,84,77,84,85,126

Sequence (224 aa):
MRSHRARHQALQQGQQPEGGMPRSVPNRHSGLPAIGDEESRPQTPTSATSEWNPSHPCFPHRNPYVPTNSPLYESTRVIRIQRDFMINGDLSPAYSNTFPEILEPYVSEERFRMVIAYVNKELAKAFDPWNLWNWLDVMFGLLTLWVLEDIIDTYIKRRLRAVEAFLQQQNEELEQARSQAVFVPLRRTGYMNVRFFLVPVAGVMLTAVLTVGYTNPRPDAPTR

Mean predicted aligned error: 15.9 Å